Protein AF-A0A0G1TM37-F1 (afdb_monomer)

pLDDT: mean 92.39, std 8.64, range [49.53, 98.5]

Organism: NCBI:txid1618357

Foldseek 3Di:
DVVVVVVVVVVCCVVVVPLPPFPPDPADPQQLLQQLLLLVVLLVCCLQALAHDFQFLKTFRDGCPPPSSVVSVVVVVVLVVVLVVCDCPDPSNVLVVQLVVLLPVQSCPPGDLRNHGNVSCPSNSVSSVVVLVVQCVPDPVSVVVVVVSVVSSVVNVVVLVVQPPALCSVLVVSCVVPVQQLQSLQRVLVVCVVVVVLVSSLVSLVSSLDDDPRIDHHDPLLSSLLSNLVSCVSVVNLVSSLVSLCVSCPPDPDDDVSSLQSNLSSCVSVVVLVVSLVSLVVCLPVDPAQSSLQSNLVSCVSVVNLVSSLVSLVVRLVRDDDPVNVVSVVVSVVSVVVVVVD

Sequence (342 aa):
EAGVILTYLLVRWIAVGRIWPGLKINLDWSESIGTRAWVIGRQFLYLVSPVRPPLSDTTPILPIMNTGVVLVIAGLLVSVILAAKRGLNSLGTQILIFVGIALIPATNLIPLPRFNSPHYAYLAAVGAGMAGGIAWQRRKVFRIILTVWLAAAAVSTFRGGFLLINDLTLFEPEVRRDENYREGLFYLGDYHLKRGDYELAGRYYEKALSPTPRYIAYADETSLLVNMAAVKIAQGKHVEAEELLIKAISGRDTADLNIVYNLALVFWERGEYQKAVILLSEYQGLWQRPEPMVLLAKAYLKTGKPGEAAQALKRAVVFLEGGQKKQIEELIGEIESSLEEW

InterPro domains:
  IPR011990 Tetratricopeptide-like helical domain superfamily [G3DSA:1.25.40.10] (168-340)
  IPR011990 Tetratricopeptide-like helical domain superfamily [SSF48452] (173-315)
  IPR013105 Tetratricopeptide repeat 2 [PF07719] (183-209)
  IPR019734 Tetratricopeptide repeat [PF13181] (293-317)
  IPR019734 Tetratricopeptide repeat [PS50005] (182-215)

Radius of gyration: 27.42 Å; Cα contacts (8 Å, |Δi|>4): 407; chains: 1; bounding box: 65×42×84 Å

Structure (mmCIF, N/CA/C/O backbone):
data_AF-A0A0G1TM37-F1
#
_entry.id   AF-A0A0G1TM37-F1
#
loop_
_atom_site.group_PDB
_atom_site.id
_atom_site.type_symbol
_atom_site.label_atom_id
_atom_site.label_alt_id
_atom_site.label_comp_id
_atom_site.label_asym_id
_atom_site.label_entity_id
_atom_site.label_seq_id
_atom_site.pdbx_PDB_ins_code
_atom_site.Cartn_x
_atom_site.Cartn_y
_atom_site.Cartn_z
_atom_site.occupancy
_atom_site.B_iso_or_equiv
_atom_site.auth_seq_id
_atom_site.auth_comp_id
_atom_site.auth_asym_id
_atom_site.auth_atom_id
_atom_site.pdbx_PDB_model_num
ATOM 1 N N . GLU A 1 1 ? 33.020 18.790 1.974 1.00 66.62 1 GLU A N 1
ATOM 2 C CA . GLU A 1 1 ? 32.035 17.921 1.285 1.00 66.62 1 GLU A CA 1
ATOM 3 C C . GLU A 1 1 ? 31.795 16.601 2.019 1.00 66.62 1 GLU A C 1
ATOM 5 O O . GLU A 1 1 ? 30.675 16.380 2.4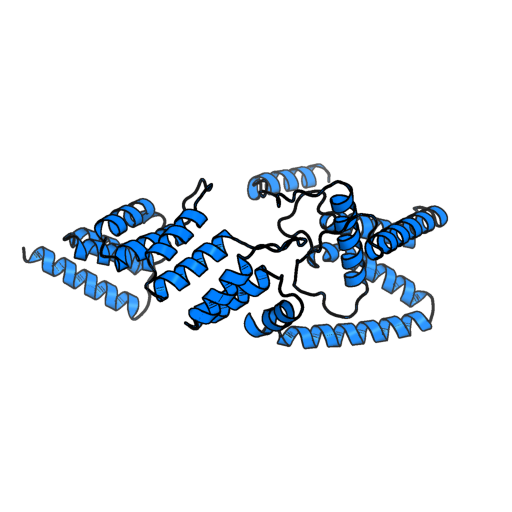59 1.00 66.62 1 GLU A O 1
ATOM 10 N N . ALA A 1 2 ? 32.827 15.782 2.270 1.00 74.12 2 ALA A N 1
ATOM 11 C CA . ALA A 1 2 ? 32.685 14.508 2.996 1.00 74.12 2 ALA A CA 1
ATOM 12 C C . ALA A 1 2 ? 32.030 14.635 4.390 1.00 74.12 2 ALA A C 1
ATOM 14 O O . ALA A 1 2 ? 31.163 13.837 4.729 1.00 74.12 2 ALA A O 1
ATOM 15 N N . GLY A 1 3 ? 32.376 15.670 5.167 1.00 86.81 3 GLY A N 1
ATOM 16 C CA . GLY A 1 3 ? 31.781 15.908 6.490 1.00 86.81 3 GLY A CA 1
ATOM 17 C C . GLY A 1 3 ? 30.278 16.207 6.453 1.00 86.81 3 GLY A C 1
ATOM 18 O O . GLY A 1 3 ? 29.544 15.718 7.298 1.00 86.81 3 GLY A O 1
ATOM 19 N N . VAL A 1 4 ? 29.791 16.931 5.438 1.00 82.31 4 VAL A N 1
ATOM 20 C CA . VAL A 1 4 ? 28.354 17.236 5.283 1.00 82.31 4 VAL A CA 1
ATOM 21 C C . VAL A 1 4 ? 27.574 15.976 4.914 1.00 82.31 4 VAL A C 1
ATOM 23 O O . VAL A 1 4 ? 26.497 15.742 5.453 1.00 82.31 4 VAL A O 1
ATOM 26 N N . ILE A 1 5 ? 28.142 15.137 4.042 1.00 79.50 5 ILE A N 1
ATOM 27 C CA . ILE A 1 5 ? 27.560 13.841 3.675 1.00 79.50 5 ILE A CA 1
ATOM 28 C C . ILE A 1 5 ? 27.504 12.924 4.899 1.00 79.50 5 ILE A C 1
ATOM 30 O O . ILE A 1 5 ? 26.464 12.324 5.151 1.00 79.50 5 ILE A O 1
ATOM 34 N N . LEU A 1 6 ? 28.580 12.851 5.691 1.00 84.56 6 LEU A N 1
ATOM 35 C CA . LEU A 1 6 ? 28.604 12.041 6.910 1.00 84.56 6 LEU A CA 1
ATOM 36 C C . LEU A 1 6 ? 27.566 12.520 7.930 1.00 84.56 6 LEU A C 1
ATOM 38 O O . LEU A 1 6 ? 26.815 11.703 8.455 1.00 84.56 6 LEU A O 1
ATOM 42 N N . THR A 1 7 ? 27.476 13.832 8.163 1.00 86.69 7 THR A N 1
ATOM 43 C CA . THR A 1 7 ? 26.475 14.418 9.062 1.00 86.69 7 THR A CA 1
ATOM 44 C C . THR A 1 7 ? 25.058 14.156 8.562 1.00 86.69 7 THR A C 1
ATOM 46 O O . THR A 1 7 ? 24.208 13.753 9.348 1.00 86.69 7 THR A O 1
ATOM 49 N N . TYR A 1 8 ? 24.790 14.304 7.261 1.00 82.00 8 TYR A N 1
ATOM 50 C CA . TYR A 1 8 ? 23.485 13.977 6.680 1.00 82.00 8 TYR A CA 1
ATOM 51 C C . TYR A 1 8 ? 23.139 12.495 6.851 1.00 82.00 8 TYR A C 1
ATOM 53 O O . TYR A 1 8 ? 22.028 12.174 7.265 1.00 82.00 8 TYR A O 1
ATOM 61 N N . LEU A 1 9 ? 24.077 11.588 6.564 1.00 78.69 9 LEU A N 1
ATOM 62 C CA . LEU A 1 9 ? 23.868 10.149 6.723 1.00 78.69 9 LEU A CA 1
ATOM 63 C C . LEU A 1 9 ? 23.637 9.772 8.189 1.00 78.69 9 LEU A C 1
ATOM 65 O O . LEU A 1 9 ? 22.757 8.961 8.457 1.00 78.69 9 LEU A O 1
ATOM 69 N N . LEU A 1 10 ? 24.358 10.391 9.127 1.00 82.94 10 LEU A N 1
ATOM 70 C CA . LEU A 1 10 ? 24.186 10.185 10.565 1.00 82.94 10 LEU A CA 1
ATOM 71 C C . LEU A 1 10 ? 22.837 10.724 11.057 1.00 82.94 10 LEU A C 1
ATOM 73 O O . LEU A 1 10 ? 22.106 10.001 11.721 1.00 82.94 10 LEU A O 1
ATOM 77 N N . VAL A 1 11 ? 22.462 11.952 10.690 1.00 81.94 11 VAL A N 1
ATOM 78 C CA . VAL A 1 11 ? 21.156 12.540 11.041 1.00 81.94 11 VAL A CA 1
ATOM 79 C C . VAL A 1 11 ? 20.019 11.724 10.434 1.00 81.94 11 VAL A C 1
ATOM 81 O O . VAL A 1 11 ? 19.036 11.440 11.110 1.00 81.94 11 VAL A O 1
ATOM 84 N N . ARG A 1 12 ? 20.161 11.285 9.180 1.00 72.44 12 ARG A N 1
ATOM 85 C CA . ARG A 1 12 ? 19.185 10.415 8.520 1.00 72.44 12 ARG A CA 1
ATOM 86 C C . ARG A 1 12 ? 19.105 9.049 9.191 1.00 72.44 12 ARG A C 1
ATOM 88 O O . ARG A 1 12 ? 18.007 8.528 9.337 1.00 72.44 12 ARG A O 1
ATOM 95 N N . TRP A 1 13 ? 20.232 8.478 9.603 1.00 73.44 13 TRP A N 1
ATOM 96 C CA . TRP A 1 13 ? 20.256 7.242 10.376 1.00 73.44 13 TRP A CA 1
ATOM 97 C C . TRP A 1 13 ? 19.602 7.429 11.745 1.00 73.44 13 TRP A C 1
ATOM 99 O O . TRP A 1 13 ? 18.818 6.596 12.151 1.00 73.44 13 TRP A O 1
ATOM 109 N N . ILE A 1 14 ? 19.831 8.534 12.446 1.00 74.31 14 ILE A N 1
ATOM 110 C CA . ILE A 1 14 ? 19.159 8.803 13.725 1.00 74.31 14 ILE A CA 1
ATOM 111 C C . ILE A 1 14 ? 17.647 8.985 13.514 1.00 74.31 14 ILE A C 1
ATOM 113 O O . ILE A 1 14 ? 16.849 8.436 14.267 1.00 74.31 14 ILE A O 1
ATOM 117 N N . ALA A 1 15 ? 17.243 9.707 12.467 1.00 65.12 15 ALA A N 1
ATOM 118 C CA . ALA A 1 15 ? 15.840 9.999 12.178 1.00 65.12 15 ALA A CA 1
ATOM 119 C C . ALA A 1 15 ? 15.058 8.794 11.624 1.00 65.12 15 ALA A C 1
ATOM 121 O O . ALA A 1 15 ? 13.863 8.666 11.872 1.00 65.12 15 ALA A O 1
ATOM 122 N N . VAL A 1 16 ? 15.713 7.928 10.845 1.00 59.38 16 VAL A N 1
ATOM 123 C CA . VAL A 1 16 ? 15.069 6.856 10.060 1.00 59.38 16 VAL A CA 1
ATOM 124 C C . VAL A 1 16 ? 15.630 5.473 10.403 1.00 59.38 16 VAL A C 1
ATOM 126 O O . VAL A 1 16 ? 15.219 4.505 9.780 1.00 59.38 16 VAL A O 1
ATOM 129 N N . GLY A 1 17 ? 16.539 5.350 11.378 1.00 49.53 17 GLY A N 1
ATOM 130 C CA . GLY A 1 17 ? 17.363 4.172 11.731 1.00 49.53 17 GLY A CA 1
ATOM 131 C C . GLY A 1 17 ? 16.627 2.933 12.213 1.00 49.53 17 GLY A C 1
ATOM 132 O O . GLY A 1 17 ? 17.164 2.126 12.963 1.00 49.53 17 GLY A O 1
ATOM 133 N N . ARG A 1 18 ? 15.392 2.756 11.772 1.00 54.59 18 ARG A N 1
ATOM 134 C CA . ARG A 1 18 ? 14.777 1.456 11.642 1.00 54.59 18 ARG A CA 1
ATOM 135 C C . ARG A 1 18 ? 15.400 0.788 10.423 1.00 54.59 18 ARG A C 1
ATOM 137 O O . ARG A 1 18 ? 15.233 1.232 9.286 1.00 54.59 18 ARG A O 1
ATOM 144 N N . ILE A 1 19 ? 16.108 -0.310 10.666 1.00 54.28 19 ILE A N 1
ATOM 145 C CA . ILE A 1 19 ? 16.313 -1.316 9.631 1.00 54.28 19 ILE A CA 1
ATOM 146 C C . ILE A 1 19 ? 14.901 -1.764 9.271 1.00 54.28 19 ILE A C 1
ATOM 148 O O . ILE A 1 19 ? 14.248 -2.437 10.068 1.00 54.28 19 ILE A O 1
ATOM 152 N N . TRP A 1 20 ? 14.392 -1.304 8.126 1.00 53.72 20 TRP A N 1
ATOM 153 C CA . TRP A 1 20 ? 13.138 -1.818 7.592 1.00 53.72 20 TRP A CA 1
ATOM 154 C C . TRP A 1 20 ? 13.278 -3.335 7.611 1.00 53.72 20 TRP A C 1
ATOM 156 O O . TRP A 1 20 ? 14.285 -3.817 7.079 1.00 53.72 20 TRP A O 1
ATOM 166 N N . PRO A 1 21 ? 12.368 -4.086 8.256 1.00 55.84 21 PRO A N 1
ATOM 167 C CA . PRO A 1 21 ? 12.375 -5.529 8.125 1.00 55.84 21 PRO A CA 1
ATOM 168 C C . PRO A 1 21 ? 12.203 -5.795 6.631 1.00 55.84 21 PRO A C 1
ATOM 170 O O . PRO A 1 21 ? 11.119 -5.637 6.075 1.00 55.84 21 PRO A O 1
ATOM 173 N N . GLY A 1 22 ? 13.328 -6.028 5.952 1.00 55.31 22 GLY A N 1
ATOM 174 C CA . GLY A 1 22 ? 13.363 -6.181 4.512 1.00 55.31 22 GLY A CA 1
ATOM 175 C C . GLY A 1 22 ? 12.446 -7.329 4.137 1.00 55.31 22 GLY A C 1
ATOM 176 O O . GLY A 1 22 ? 12.245 -8.249 4.936 1.00 55.31 22 GLY A O 1
ATOM 177 N N . LEU A 1 23 ? 11.888 -7.283 2.930 1.00 63.28 23 LEU A N 1
ATOM 178 C CA . LEU A 1 23 ? 11.107 -8.400 2.425 1.00 63.28 23 LEU A CA 1
ATOM 179 C C . LEU A 1 23 ? 11.959 -9.677 2.536 1.00 63.28 23 LEU A C 1
ATOM 181 O O . LEU A 1 23 ? 12.984 -9.807 1.863 1.00 63.28 23 LEU A O 1
ATOM 185 N N . LYS A 1 24 ? 11.570 -10.603 3.421 1.00 65.69 24 LYS A N 1
ATOM 186 C CA . LYS A 1 24 ? 12.224 -11.909 3.545 1.00 65.69 24 LYS A CA 1
ATOM 187 C C . LYS A 1 24 ? 11.760 -12.770 2.380 1.00 65.69 24 LYS A C 1
ATOM 189 O O . LYS A 1 24 ? 10.779 -13.497 2.489 1.00 65.69 24 LYS A O 1
ATOM 194 N N . ILE A 1 25 ? 12.441 -12.639 1.249 1.00 73.56 25 ILE A N 1
ATOM 195 C CA . ILE A 1 25 ? 12.161 -13.437 0.058 1.00 73.56 25 ILE A CA 1
ATOM 196 C C . ILE A 1 25 ? 13.196 -14.552 0.008 1.00 73.56 25 ILE A C 1
ATOM 198 O O . ILE A 1 25 ? 14.387 -14.299 -0.174 1.00 73.56 25 ILE A O 1
ATOM 202 N N . ASN A 1 26 ? 12.733 -15.787 0.165 1.00 83.50 26 ASN A N 1
ATOM 203 C CA . ASN A 1 26 ? 13.568 -16.963 -0.028 1.00 83.50 26 ASN A CA 1
ATOM 204 C C . ASN A 1 26 ? 13.650 -17.245 -1.531 1.00 83.50 26 ASN A C 1
ATOM 206 O O . ASN A 1 26 ? 12.774 -17.906 -2.081 1.00 83.50 26 ASN A O 1
ATOM 210 N N . LEU A 1 27 ? 14.670 -16.689 -2.186 1.00 88.62 27 LEU A N 1
ATOM 211 C CA . LEU A 1 27 ? 14.996 -16.971 -3.585 1.00 88.62 27 LEU A CA 1
ATOM 212 C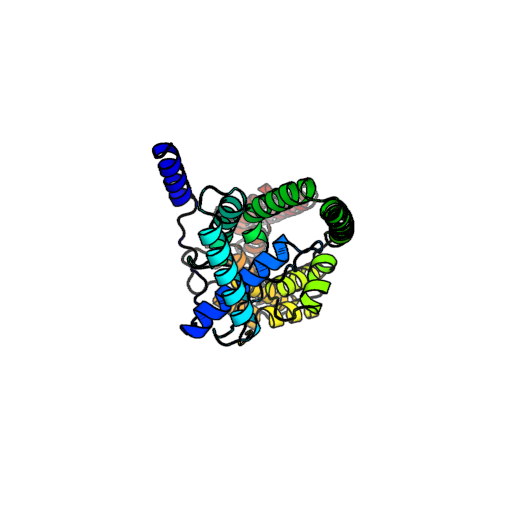 C . LEU A 1 27 ? 16.232 -17.854 -3.645 1.00 88.62 27 LEU A C 1
ATOM 214 O O . LEU A 1 27 ? 17.206 -17.602 -2.927 1.00 88.62 27 LEU A O 1
ATOM 218 N N . ASP A 1 28 ? 16.226 -18.835 -4.544 1.00 93.31 28 ASP A N 1
ATOM 219 C CA . ASP A 1 28 ? 17.475 -19.495 -4.905 1.00 93.31 28 ASP A CA 1
ATOM 220 C C . ASP A 1 28 ? 18.404 -18.531 -5.678 1.00 93.31 28 ASP A C 1
ATOM 222 O O . ASP A 1 28 ? 18.043 -17.403 -6.033 1.00 93.31 28 ASP A O 1
ATOM 226 N N . TRP A 1 29 ? 19.645 -18.949 -5.927 1.00 93.88 29 TRP A N 1
ATOM 227 C CA . TRP A 1 29 ? 20.626 -18.101 -6.612 1.00 93.88 29 TRP A CA 1
ATOM 228 C C . TRP A 1 29 ? 20.191 -17.707 -8.036 1.00 93.88 29 TRP A C 1
ATOM 230 O O . TRP A 1 29 ? 20.366 -16.555 -8.444 1.00 93.88 29 TRP A O 1
ATOM 240 N N . SER A 1 30 ? 19.596 -18.643 -8.778 1.00 96.50 30 SER A N 1
ATOM 241 C CA . SER A 1 30 ? 19.143 -18.434 -10.156 1.00 96.50 30 SER A CA 1
ATOM 242 C C . SER A 1 30 ? 17.981 -17.446 -10.201 1.00 96.50 30 SER A C 1
ATOM 244 O O . SER A 1 30 ? 17.975 -16.522 -11.018 1.00 96.50 30 SER A O 1
ATOM 246 N N . GLU A 1 31 ? 17.025 -17.604 -9.293 1.00 95.75 31 GLU A N 1
ATOM 247 C CA . GLU A 1 31 ? 15.860 -16.742 -9.130 1.00 95.75 31 GLU A CA 1
ATOM 248 C C . GLU A 1 31 ? 16.241 -15.351 -8.639 1.00 95.75 31 GLU A C 1
ATOM 250 O O . GLU A 1 31 ? 15.702 -14.357 -9.126 1.00 95.75 31 GLU A O 1
ATOM 255 N N . SER A 1 32 ? 17.195 -15.255 -7.712 1.00 92.88 32 SER A N 1
ATOM 256 C CA . SER A 1 32 ? 17.688 -13.975 -7.202 1.00 92.88 32 SER A CA 1
ATOM 257 C C . SER A 1 32 ? 18.287 -13.131 -8.325 1.00 92.88 32 SER A C 1
ATOM 259 O O . SER A 1 32 ? 17.929 -11.962 -8.483 1.00 92.88 32 SER A O 1
ATOM 261 N N . ILE A 1 33 ? 19.148 -13.717 -9.162 1.00 94.38 33 ILE A N 1
ATOM 262 C CA . ILE A 1 33 ? 19.747 -12.995 -10.292 1.00 94.38 33 ILE A CA 1
ATOM 263 C C . ILE A 1 33 ? 18.705 -12.715 -11.370 1.00 94.38 33 ILE A C 1
ATOM 265 O O . ILE A 1 33 ? 18.608 -11.580 -11.844 1.00 94.38 33 ILE A O 1
ATOM 269 N N . GLY A 1 34 ? 17.917 -13.722 -11.751 1.00 96.69 34 GLY A N 1
ATOM 270 C CA . GLY A 1 34 ? 16.972 -13.587 -12.852 1.00 96.69 34 GLY A CA 1
ATOM 271 C C . GLY A 1 34 ? 15.880 -12.561 -12.572 1.00 96.69 34 GLY A C 1
ATOM 272 O O . GLY A 1 34 ? 15.626 -11.683 -13.398 1.00 96.69 34 GLY A O 1
ATOM 273 N N . THR A 1 35 ? 15.313 -12.581 -11.369 1.00 96.31 35 THR A N 1
ATOM 274 C CA . THR A 1 35 ? 14.270 -11.635 -10.951 1.00 96.31 35 THR A CA 1
ATOM 275 C C . THR A 1 35 ? 14.799 -10.198 -10.898 1.00 96.31 35 THR A C 1
ATOM 277 O O . THR A 1 35 ? 14.134 -9.272 -11.363 1.00 96.31 35 THR A O 1
ATOM 280 N N . ARG A 1 36 ? 16.025 -9.980 -10.402 1.00 94.75 36 ARG A N 1
ATOM 281 C CA . ARG A 1 36 ? 16.639 -8.638 -10.353 1.00 94.75 36 ARG A CA 1
ATOM 282 C C . ARG A 1 36 ? 16.994 -8.113 -11.741 1.00 94.75 36 ARG A C 1
ATOM 284 O O . ARG A 1 36 ? 16.724 -6.951 -12.040 1.00 94.75 36 ARG A O 1
ATOM 291 N N . ALA A 1 37 ? 17.546 -8.963 -12.605 1.00 96.06 37 ALA A N 1
ATOM 292 C CA . ALA A 1 37 ? 17.807 -8.609 -13.997 1.00 96.06 37 ALA A CA 1
ATOM 293 C C . ALA A 1 37 ? 16.505 -8.235 -14.721 1.00 96.06 37 ALA A C 1
ATOM 295 O O . ALA A 1 37 ? 16.453 -7.208 -15.396 1.00 96.06 37 ALA A O 1
ATOM 296 N N . TRP A 1 38 ? 15.430 -8.999 -14.510 1.00 97.00 38 TRP A N 1
ATOM 297 C CA . TRP A 1 38 ? 14.106 -8.678 -15.042 1.00 97.00 38 TRP A CA 1
ATOM 298 C C . TRP A 1 38 ? 13.607 -7.296 -14.602 1.00 97.00 38 TRP A C 1
ATOM 300 O O . TRP A 1 38 ? 13.169 -6.505 -15.441 1.00 97.00 38 TRP A O 1
ATOM 310 N N . VAL A 1 39 ? 13.715 -6.972 -13.307 1.00 95.75 39 VAL A N 1
ATOM 311 C CA . VAL A 1 39 ? 13.329 -5.651 -12.783 1.00 95.75 39 VAL A CA 1
ATOM 312 C C . VAL A 1 39 ? 14.136 -4.541 -13.444 1.00 95.75 39 VAL A C 1
ATOM 314 O O . VAL A 1 39 ? 13.542 -3.570 -13.908 1.00 95.75 39 VAL A O 1
ATOM 317 N N . ILE A 1 40 ? 15.456 -4.691 -13.575 1.00 95.56 40 ILE A N 1
ATOM 318 C CA . ILE A 1 40 ? 16.291 -3.708 -14.280 1.00 95.56 40 ILE A CA 1
ATOM 319 C C . ILE A 1 40 ? 15.825 -3.519 -15.726 1.00 95.56 40 ILE A C 1
ATOM 321 O O . ILE A 1 40 ? 15.668 -2.382 -16.171 1.00 95.56 40 ILE A O 1
ATOM 325 N N . GLY A 1 41 ? 15.516 -4.607 -16.435 1.00 95.38 41 GLY A N 1
ATOM 326 C CA . GLY A 1 41 ? 14.924 -4.545 -17.771 1.00 95.38 41 GLY A CA 1
ATOM 327 C C . GLY A 1 41 ? 13.630 -3.727 -17.805 1.00 95.38 41 GLY A C 1
ATOM 328 O O . GLY A 1 41 ? 13.486 -2.840 -18.647 1.00 95.38 41 GLY A O 1
ATOM 329 N N . ARG A 1 42 ? 12.716 -3.950 -16.849 1.00 95.12 42 ARG A N 1
ATOM 330 C CA . ARG A 1 42 ? 11.488 -3.144 -16.713 1.00 95.12 42 ARG A CA 1
ATOM 331 C C . ARG A 1 42 ? 11.781 -1.668 -16.455 1.00 95.12 42 ARG A C 1
ATOM 333 O O . ARG A 1 42 ? 11.144 -0.826 -17.080 1.00 95.12 42 ARG A O 1
ATOM 340 N N . GLN A 1 43 ? 12.744 -1.344 -15.592 1.00 95.81 43 GLN A N 1
ATOM 341 C CA . GLN A 1 43 ? 13.120 0.049 -15.332 1.00 95.81 43 GLN A CA 1
ATOM 342 C C . GLN A 1 43 ? 13.645 0.736 -16.596 1.00 95.81 43 GLN A C 1
ATOM 344 O O . GLN A 1 43 ? 13.244 1.858 -16.895 1.00 95.81 43 GLN A O 1
ATOM 349 N N . PHE A 1 44 ? 14.467 0.050 -17.397 1.00 94.12 44 PHE A N 1
ATOM 350 C CA . PHE A 1 44 ? 14.891 0.569 -18.700 1.00 94.12 44 PHE A CA 1
ATOM 351 C C . PHE A 1 44 ? 13.712 0.803 -19.646 1.00 94.12 44 PHE A C 1
ATOM 353 O O . PHE A 1 44 ? 13.667 1.842 -20.303 1.00 94.12 44 PHE A O 1
ATOM 360 N N . LEU A 1 45 ? 12.740 -0.113 -19.693 1.00 94.25 45 LEU A N 1
ATOM 361 C CA . LEU A 1 45 ? 11.526 0.080 -20.490 1.00 94.25 45 LEU A CA 1
ATOM 362 C C . LEU A 1 45 ? 10.725 1.302 -20.025 1.00 94.25 45 LEU A C 1
ATOM 364 O O . LEU A 1 45 ? 10.243 2.057 -20.865 1.00 94.25 45 LEU A O 1
ATOM 368 N N . TYR A 1 46 ? 10.628 1.549 -18.717 1.00 94.69 46 TYR A N 1
ATOM 369 C CA . TYR A 1 46 ? 9.965 2.746 -18.185 1.00 94.69 46 TYR A CA 1
ATOM 370 C C . TYR A 1 46 ? 10.667 4.041 -18.585 1.00 94.69 46 TYR A C 1
ATOM 372 O O . TYR A 1 46 ? 9.996 5.025 -18.875 1.00 94.69 46 TYR A O 1
ATOM 380 N N . LEU A 1 47 ? 12.000 4.035 -18.653 1.00 94.50 47 LEU A N 1
ATOM 381 C CA . LEU A 1 47 ? 12.784 5.205 -19.055 1.00 94.50 47 LEU A CA 1
ATOM 382 C C . LEU A 1 47 ? 12.574 5.605 -20.520 1.00 94.50 47 LEU A C 1
ATOM 384 O O . LEU A 1 47 ? 12.741 6.774 -20.859 1.00 94.50 47 LEU A O 1
ATOM 388 N N . VAL A 1 48 ? 12.249 4.647 -21.392 1.00 93.62 48 VAL A N 1
ATOM 389 C CA . VAL A 1 48 ? 12.119 4.880 -22.843 1.00 93.62 48 VAL A CA 1
ATOM 390 C C . VAL A 1 48 ? 10.676 4.830 -23.345 1.00 93.62 48 VAL A C 1
ATOM 392 O O . VAL A 1 48 ? 10.414 5.206 -24.487 1.00 93.62 48 VAL A O 1
ATOM 395 N N . SER A 1 49 ? 9.731 4.367 -22.529 1.00 95.31 49 SER A N 1
ATOM 396 C CA . SER A 1 49 ? 8.311 4.309 -22.875 1.00 95.31 49 SER A CA 1
ATOM 397 C C . SER A 1 49 ? 7.677 5.704 -22.804 1.00 95.31 49 SER A C 1
ATOM 399 O O . SER A 1 49 ? 7.815 6.374 -21.783 1.00 95.31 49 SER A O 1
ATOM 401 N N . PRO A 1 50 ? 6.918 6.141 -23.829 1.00 95.94 50 PRO A N 1
ATOM 402 C CA . PRO A 1 50 ? 6.108 7.356 -23.732 1.00 95.94 50 PRO A CA 1
ATOM 403 C C . PRO A 1 50 ? 4.808 7.122 -22.946 1.00 95.94 50 PRO A C 1
ATOM 405 O O . PRO A 1 50 ? 4.049 8.053 -22.707 1.00 95.94 50 PRO A O 1
ATOM 408 N N . VAL A 1 51 ? 4.496 5.877 -22.580 1.00 94.12 51 VAL A N 1
ATOM 409 C CA . VAL A 1 51 ? 3.294 5.532 -21.815 1.00 94.12 51 VAL A CA 1
ATOM 410 C C . VAL A 1 51 ? 3.641 5.430 -20.337 1.00 94.12 51 VAL A C 1
ATOM 412 O O . VAL A 1 51 ? 4.701 4.905 -19.987 1.00 94.12 51 VAL A O 1
ATOM 415 N N . ARG A 1 52 ? 2.720 5.894 -19.481 1.00 90.81 52 ARG A N 1
ATOM 416 C CA . ARG A 1 52 ? 2.848 5.811 -18.022 1.00 90.81 52 ARG A CA 1
ATOM 417 C C . ARG A 1 52 ? 3.188 4.377 -17.577 1.00 90.81 52 ARG A C 1
ATOM 419 O O . ARG A 1 52 ? 2.565 3.434 -18.076 1.00 90.81 52 ARG A O 1
ATOM 426 N N . PRO A 1 53 ? 4.132 4.191 -16.641 1.00 92.75 53 PRO A N 1
ATOM 427 C CA . PRO A 1 53 ? 4.381 2.877 -16.069 1.00 92.75 53 PRO A CA 1
ATOM 428 C C . PRO A 1 53 ? 3.149 2.394 -15.276 1.00 92.75 53 PRO A C 1
ATOM 430 O O . PRO A 1 53 ? 2.370 3.221 -14.786 1.00 92.75 53 PRO A O 1
ATOM 433 N N . PRO A 1 54 ? 2.941 1.070 -15.155 1.00 92.19 54 PRO A N 1
ATOM 434 C CA . PRO A 1 54 ? 1.905 0.523 -14.284 1.00 92.19 54 PRO A CA 1
ATOM 435 C C . PRO A 1 54 ? 2.213 0.844 -12.816 1.00 92.19 54 PRO A C 1
ATOM 437 O O . PRO A 1 54 ? 3.383 0.980 -12.445 1.00 92.19 54 PRO A O 1
ATOM 440 N N . LEU A 1 55 ? 1.167 0.930 -11.991 1.00 93.00 55 LEU A N 1
ATOM 441 C CA . LEU A 1 55 ? 1.319 1.135 -10.542 1.00 93.00 55 LEU A CA 1
ATOM 442 C C . LEU A 1 55 ? 1.719 -0.151 -9.817 1.00 93.00 55 LEU A C 1
ATOM 444 O O . LEU A 1 55 ? 2.378 -0.086 -8.784 1.00 93.00 55 LEU A O 1
ATOM 448 N N . SER A 1 56 ? 1.362 -1.303 -10.390 1.00 94.56 56 SER A N 1
ATOM 449 C CA . SER A 1 56 ? 1.652 -2.603 -9.798 1.00 94.56 56 SER A CA 1
ATOM 450 C C . SER A 1 56 ? 3.149 -2.835 -9.577 1.00 94.56 56 SER A C 1
ATOM 452 O O . SER A 1 56 ? 3.970 -2.769 -10.507 1.00 94.56 56 SER A O 1
ATOM 454 N N . ASP A 1 57 ? 3.483 -3.165 -8.333 1.00 93.69 57 ASP A N 1
ATOM 455 C CA . ASP A 1 57 ? 4.809 -3.579 -7.888 1.00 93.69 57 ASP A CA 1
ATOM 456 C C . ASP A 1 57 ? 5.032 -5.097 -8.021 1.00 93.69 57 ASP A C 1
ATOM 458 O O . ASP A 1 57 ? 6.164 -5.570 -7.853 1.00 93.69 57 ASP A O 1
ATOM 462 N N . THR A 1 58 ? 3.988 -5.849 -8.390 1.00 95.31 58 THR A N 1
ATOM 463 C CA . THR A 1 58 ? 4.044 -7.293 -8.601 1.00 95.31 58 THR A CA 1
ATOM 464 C C . THR A 1 58 ? 5.201 -7.649 -9.529 1.00 95.31 58 THR A C 1
ATOM 466 O O . THR A 1 58 ? 5.327 -7.172 -10.669 1.00 95.31 58 THR A O 1
ATOM 469 N N . THR A 1 59 ? 6.064 -8.527 -9.030 1.00 95.25 59 THR A N 1
ATOM 470 C CA . THR A 1 59 ? 7.261 -8.983 -9.727 1.00 95.25 59 THR A CA 1
ATOM 471 C C . THR A 1 59 ? 7.256 -10.505 -9.823 1.00 95.25 59 THR A C 1
ATOM 473 O O . THR A 1 59 ? 7.259 -11.165 -8.786 1.00 95.25 59 THR A O 1
ATOM 476 N N . PRO A 1 60 ? 7.260 -11.092 -11.035 1.00 95.81 60 PRO A N 1
ATOM 477 C CA . PRO A 1 60 ? 7.366 -12.538 -11.184 1.00 95.81 60 PRO A CA 1
ATOM 478 C C . PRO A 1 60 ? 8.744 -13.023 -10.735 1.00 95.81 60 PRO A C 1
ATOM 480 O O . PRO A 1 60 ? 9.756 -12.406 -11.067 1.00 95.81 60 PRO A O 1
ATOM 483 N N . ILE A 1 61 ? 8.785 -14.151 -10.033 1.00 96.06 61 ILE A N 1
ATOM 484 C CA . ILE A 1 61 ? 10.023 -14.823 -9.639 1.00 96.06 61 ILE A CA 1
ATOM 485 C C . ILE A 1 61 ? 10.525 -15.639 -10.830 1.00 96.06 61 ILE A C 1
ATOM 487 O O . ILE A 1 61 ? 9.930 -16.663 -11.191 1.00 96.06 61 ILE A O 1
ATOM 491 N N . LEU A 1 62 ? 11.620 -15.185 -11.439 1.00 97.12 62 LEU A N 1
ATOM 492 C CA . LEU A 1 62 ? 12.150 -15.727 -12.689 1.00 97.12 62 LEU A CA 1
ATOM 493 C C . LEU A 1 62 ? 13.579 -16.261 -12.512 1.00 97.12 62 LEU A C 1
ATOM 495 O O . LEU A 1 62 ? 14.422 -15.538 -11.981 1.00 97.12 62 LEU A O 1
ATOM 499 N N . PRO A 1 63 ? 13.888 -17.475 -13.008 1.00 97.62 63 PRO A N 1
ATOM 500 C CA . PRO A 1 63 ? 15.250 -17.998 -13.018 1.00 97.62 63 PRO A CA 1
ATOM 501 C C . PRO A 1 63 ? 16.113 -17.297 -14.074 1.00 97.62 63 PRO A C 1
ATOM 503 O O . PRO A 1 63 ? 15.600 -16.729 -15.044 1.00 97.62 63 PRO A O 1
ATOM 506 N N . ILE A 1 64 ? 17.436 -17.417 -13.948 1.00 96.88 64 ILE A N 1
ATOM 507 C CA . ILE A 1 64 ? 18.401 -16.780 -14.858 1.00 96.88 64 ILE A CA 1
ATOM 508 C C . ILE A 1 64 ? 18.243 -17.218 -16.326 1.00 96.88 64 ILE A C 1
ATOM 510 O O . ILE A 1 64 ? 18.512 -16.442 -17.238 1.00 96.88 64 ILE A O 1
ATOM 514 N N . MET A 1 65 ? 17.760 -18.444 -16.553 1.00 97.44 65 MET A N 1
ATOM 515 C CA . MET A 1 65 ? 17.569 -19.027 -17.888 1.00 97.44 65 MET A CA 1
ATOM 516 C C . MET A 1 65 ? 16.259 -18.614 -18.566 1.00 97.44 65 MET A C 1
ATOM 518 O O . MET A 1 65 ? 16.008 -19.011 -19.703 1.00 97.44 65 MET A O 1
ATOM 522 N N . ASN A 1 66 ? 15.404 -17.830 -17.902 1.00 98.12 66 ASN A N 1
ATOM 523 C CA . ASN A 1 66 ? 14.208 -17.298 -18.542 1.00 98.12 66 ASN A CA 1
ATOM 524 C C . ASN A 1 66 ? 14.598 -16.444 -19.763 1.00 98.12 66 ASN A C 1
ATOM 526 O O . ASN A 1 66 ? 15.471 -15.585 -19.675 1.00 98.12 66 ASN A O 1
ATOM 530 N N . THR A 1 67 ? 13.932 -16.639 -20.902 1.00 97.19 67 THR A N 1
ATOM 531 C CA . THR A 1 67 ? 14.295 -15.968 -22.161 1.00 97.19 67 THR A CA 1
ATOM 532 C C . THR A 1 67 ? 14.316 -14.443 -22.039 1.00 97.19 67 THR A C 1
ATOM 534 O O . THR A 1 67 ? 15.242 -13.803 -22.532 1.00 97.19 67 THR A O 1
ATOM 537 N N . GLY A 1 68 ? 13.341 -13.849 -21.343 1.00 96.50 68 GLY A N 1
ATOM 538 C CA . GLY A 1 68 ? 13.297 -12.402 -21.119 1.00 96.50 68 GLY A CA 1
ATOM 539 C C . GLY A 1 68 ? 14.474 -11.910 -20.277 1.00 96.50 68 GLY A C 1
ATOM 540 O O . GLY A 1 68 ? 15.094 -10.902 -20.605 1.00 96.50 68 GLY A O 1
ATOM 541 N N . VAL A 1 69 ? 14.836 -12.664 -19.240 1.00 97.81 69 VAL A N 1
ATOM 542 C CA . VAL A 1 69 ? 16.006 -12.389 -18.394 1.00 97.81 69 VAL A CA 1
ATOM 543 C C . VAL A 1 69 ? 17.303 -12.460 -19.200 1.00 97.81 69 VAL A C 1
ATOM 545 O O . VAL A 1 69 ? 18.112 -11.534 -19.136 1.00 97.81 69 VAL A O 1
ATOM 548 N N . VAL A 1 70 ? 17.484 -13.513 -20.001 1.00 98.12 70 VAL A N 1
ATOM 549 C CA . VAL A 1 70 ? 18.671 -13.693 -20.852 1.00 98.12 70 VAL A CA 1
ATOM 550 C C . VAL A 1 70 ? 18.832 -12.522 -21.823 1.00 98.12 70 VAL A C 1
ATOM 552 O O . VAL A 1 70 ? 19.937 -12.002 -21.974 1.00 98.12 70 VAL A O 1
ATOM 555 N N . LEU A 1 71 ? 17.738 -12.053 -22.434 1.00 97.56 71 LEU A N 1
ATOM 556 C CA . LEU A 1 71 ? 17.761 -10.886 -23.322 1.00 97.56 71 LEU A CA 1
ATOM 557 C C . LEU A 1 71 ? 18.178 -9.606 -22.590 1.00 97.56 71 LEU A C 1
ATOM 559 O O . LEU A 1 71 ? 18.969 -8.827 -23.126 1.00 97.56 71 LEU A O 1
ATOM 563 N N . VAL A 1 72 ? 17.693 -9.393 -21.363 1.00 97.06 72 VAL A N 1
ATOM 564 C CA . VAL A 1 72 ? 18.102 -8.237 -20.553 1.00 97.06 72 VAL A CA 1
ATOM 565 C C . VAL A 1 72 ? 19.588 -8.317 -20.205 1.00 97.06 72 VAL A C 1
ATOM 567 O O . VAL A 1 72 ? 20.310 -7.342 -20.412 1.00 97.06 72 VAL A O 1
ATOM 570 N N . ILE A 1 73 ? 20.071 -9.473 -19.743 1.00 96.81 73 ILE A N 1
ATOM 571 C CA . ILE A 1 73 ? 21.491 -9.678 -19.418 1.00 96.81 73 ILE A CA 1
ATOM 572 C C . ILE A 1 73 ? 22.363 -9.443 -20.657 1.00 96.81 73 ILE A C 1
ATOM 574 O O . ILE A 1 73 ? 23.351 -8.713 -20.582 1.00 96.81 73 ILE A O 1
ATOM 578 N N . ALA A 1 74 ? 21.975 -9.983 -21.814 1.00 97.31 74 ALA A N 1
ATOM 579 C CA . ALA A 1 74 ? 22.675 -9.750 -23.074 1.00 97.31 74 ALA A CA 1
ATOM 580 C C . ALA A 1 74 ? 22.707 -8.256 -23.447 1.00 97.31 74 ALA A C 1
ATOM 582 O O . ALA A 1 74 ? 23.758 -7.739 -23.823 1.00 97.31 74 ALA A O 1
ATOM 583 N N . GLY A 1 75 ? 21.593 -7.534 -23.285 1.00 96.12 75 GLY A N 1
ATOM 584 C CA . GLY A 1 75 ? 21.526 -6.088 -23.521 1.00 96.12 75 GLY A CA 1
ATOM 585 C C . GLY A 1 75 ? 22.434 -5.274 -22.590 1.00 96.12 75 GLY A C 1
ATOM 586 O O . GLY A 1 75 ? 23.107 -4.336 -23.034 1.00 96.12 75 GLY A O 1
ATOM 587 N N . LEU A 1 76 ? 22.515 -5.660 -21.313 1.00 94.50 76 LEU A N 1
ATOM 588 C CA . LEU A 1 76 ? 23.436 -5.055 -20.347 1.00 94.50 76 LEU A CA 1
ATOM 589 C C . LEU A 1 76 ? 24.899 -5.322 -20.734 1.00 94.50 76 LEU A C 1
ATOM 591 O O . LEU A 1 76 ? 25.699 -4.387 -20.761 1.00 94.50 76 LEU A O 1
ATOM 595 N N . LEU A 1 77 ? 25.241 -6.555 -21.123 1.00 96.19 77 LEU A N 1
ATOM 596 C CA . LEU A 1 77 ? 26.586 -6.912 -21.593 1.00 96.19 77 LEU A CA 1
ATOM 597 C C . LEU A 1 77 ? 26.983 -6.126 -22.847 1.00 96.19 77 LEU A C 1
ATOM 599 O O . LEU A 1 77 ? 28.083 -5.576 -22.908 1.00 96.19 77 LEU A O 1
ATOM 603 N N . VAL A 1 78 ? 26.083 -6.003 -23.825 1.00 96.31 78 VAL A N 1
ATOM 604 C CA . VAL A 1 78 ? 26.316 -5.182 -25.025 1.00 96.31 78 VAL A CA 1
ATOM 605 C C . VAL A 1 78 ? 26.568 -3.723 -24.642 1.00 96.31 78 VAL A C 1
ATOM 607 O O . VAL A 1 78 ? 27.483 -3.101 -25.181 1.00 96.31 78 VAL A O 1
ATOM 610 N N . SER A 1 79 ? 25.815 -3.183 -23.683 1.00 92.38 79 SER A N 1
ATOM 611 C CA . SER A 1 79 ? 26.003 -1.812 -23.192 1.00 92.38 79 SER A CA 1
ATOM 612 C C . SER A 1 79 ? 27.381 -1.612 -22.554 1.00 92.38 79 SER A C 1
ATOM 614 O O . SER A 1 79 ? 28.044 -0.612 -22.840 1.00 92.38 79 SER A O 1
ATOM 616 N N . VAL A 1 80 ? 27.857 -2.585 -21.769 1.00 93.94 80 VAL A N 1
ATOM 617 C CA . VAL A 1 80 ? 29.210 -2.580 -21.184 1.00 93.94 80 VAL A CA 1
ATOM 618 C C . VAL A 1 80 ? 30.287 -2.660 -22.270 1.00 93.94 80 VAL A C 1
ATOM 620 O O . VAL A 1 80 ? 31.234 -1.874 -22.253 1.00 93.94 80 VAL A O 1
ATOM 623 N N . ILE A 1 81 ? 30.133 -3.542 -23.262 1.00 95.31 81 ILE A N 1
ATOM 624 C CA . ILE A 1 81 ? 31.084 -3.671 -24.381 1.00 95.31 81 ILE A CA 1
ATOM 625 C C . ILE A 1 81 ? 31.149 -2.369 -25.192 1.00 95.31 81 ILE A C 1
ATOM 627 O O . ILE A 1 81 ? 32.231 -1.918 -25.571 1.00 95.31 81 ILE A O 1
ATOM 631 N N . LEU A 1 82 ? 30.003 -1.736 -25.455 1.00 92.88 82 LEU A N 1
ATOM 632 C CA . LEU A 1 82 ? 29.940 -0.450 -26.152 1.00 92.88 82 LEU A CA 1
ATOM 633 C C . LEU A 1 82 ? 30.599 0.679 -25.358 1.00 92.88 82 LEU A C 1
ATOM 635 O O . LEU A 1 82 ? 31.303 1.499 -25.952 1.00 92.88 82 LEU A O 1
ATOM 639 N N . ALA A 1 83 ? 30.395 0.711 -24.042 1.00 93.38 83 ALA A N 1
ATOM 640 C CA . ALA A 1 83 ? 31.053 1.655 -23.146 1.00 93.38 83 ALA A CA 1
ATOM 641 C C . ALA A 1 83 ? 32.579 1.470 -23.151 1.00 93.38 83 ALA A C 1
ATOM 643 O O . ALA A 1 83 ? 33.312 2.445 -23.320 1.00 93.38 83 ALA A O 1
ATOM 644 N N . ALA A 1 84 ? 33.055 0.223 -23.069 1.00 93.69 84 ALA A N 1
ATOM 645 C CA . ALA A 1 84 ? 34.479 -0.105 -23.131 1.00 93.69 84 ALA A CA 1
ATOM 646 C C . ALA A 1 84 ? 35.110 0.327 -24.466 1.00 93.69 84 ALA A C 1
ATOM 648 O O . ALA A 1 84 ? 36.163 0.960 -24.474 1.00 93.69 84 ALA A O 1
ATOM 649 N N . LYS A 1 85 ? 34.432 0.075 -25.597 1.00 95.00 85 LYS A N 1
ATOM 650 C CA . LYS A 1 85 ? 34.908 0.481 -26.934 1.00 95.00 85 LYS A CA 1
ATOM 651 C C . LYS A 1 85 ? 34.956 1.997 -27.136 1.00 95.00 85 LYS A C 1
ATOM 653 O O . LYS A 1 85 ? 35.817 2.482 -27.860 1.00 95.00 85 LYS A O 1
ATOM 658 N N . ARG A 1 86 ? 34.016 2.747 -26.553 1.00 93.31 86 ARG A N 1
ATOM 659 C CA . ARG A 1 86 ? 33.953 4.218 -26.671 1.00 93.31 86 ARG A CA 1
ATOM 660 C C . ARG A 1 86 ? 34.852 4.947 -25.669 1.00 93.31 86 ARG A C 1
ATOM 662 O O . ARG A 1 86 ? 35.058 6.148 -25.823 1.00 93.31 86 ARG A O 1
ATOM 669 N N . GLY A 1 87 ? 35.360 4.239 -24.663 1.00 94.88 87 GLY A N 1
ATOM 670 C CA . GLY A 1 87 ? 36.130 4.803 -23.560 1.00 94.88 87 GLY A CA 1
ATOM 671 C C . GLY A 1 87 ? 35.258 5.494 -22.506 1.00 94.88 87 GLY A C 1
ATOM 672 O O . GLY A 1 87 ? 34.133 5.926 -22.772 1.00 94.88 87 GLY A O 1
ATOM 673 N N . LEU A 1 88 ? 35.803 5.618 -21.292 1.00 91.69 88 LEU A N 1
ATOM 674 C CA . LEU A 1 88 ? 35.111 6.187 -20.124 1.00 91.69 88 LEU A CA 1
ATOM 675 C C . LEU A 1 88 ? 34.839 7.695 -20.247 1.00 91.69 88 LEU A C 1
ATOM 677 O O . LEU A 1 88 ? 33.884 8.199 -19.664 1.00 91.69 88 LEU A O 1
ATOM 681 N N . ASN A 1 89 ? 35.634 8.403 -21.053 1.00 92.69 89 ASN A N 1
ATOM 682 C CA . ASN A 1 89 ? 35.498 9.847 -21.265 1.00 92.69 89 ASN A CA 1
ATOM 683 C C . ASN A 1 89 ? 34.435 10.208 -22.314 1.00 92.69 89 ASN A C 1
ATOM 685 O O . ASN A 1 89 ? 34.135 11.382 -22.514 1.00 92.69 89 ASN A O 1
ATOM 689 N N . SER A 1 90 ? 33.857 9.221 -23.009 1.00 94.31 90 SER A N 1
ATOM 690 C CA . SER A 1 90 ? 32.763 9.485 -23.939 1.00 94.31 90 SER A CA 1
ATOM 691 C C . SER A 1 90 ? 31.505 9.879 -23.172 1.00 94.31 90 SER A C 1
ATOM 693 O O . SER A 1 90 ? 31.059 9.144 -22.292 1.00 94.31 90 SER A O 1
ATOM 695 N N . LEU A 1 91 ? 30.863 10.977 -23.5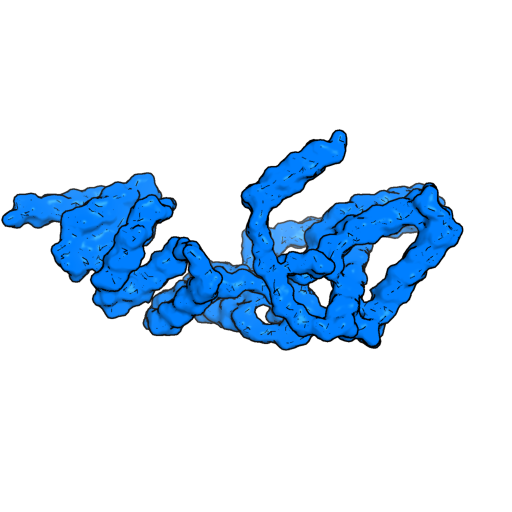78 1.00 93.12 91 LEU A N 1
ATOM 696 C CA . LEU A 1 91 ? 29.601 11.439 -22.989 1.00 93.12 91 LEU A CA 1
ATOM 697 C C . LEU A 1 91 ? 28.525 10.337 -22.965 1.00 93.12 91 LEU A C 1
ATOM 699 O O . LEU A 1 91 ? 27.785 10.200 -21.997 1.00 93.12 91 LEU A O 1
ATOM 703 N N . GLY A 1 92 ? 28.467 9.496 -24.005 1.00 91.81 92 GLY A N 1
ATOM 704 C CA . GLY A 1 92 ? 27.535 8.366 -24.044 1.00 91.81 92 GLY A CA 1
ATOM 705 C C . GLY A 1 92 ? 27.846 7.293 -22.996 1.00 91.81 92 GLY A C 1
ATOM 706 O O . GLY A 1 92 ? 26.927 6.732 -22.409 1.00 91.81 92 GLY A O 1
ATOM 707 N N . THR A 1 93 ? 29.127 7.029 -22.735 1.00 94.56 93 THR A N 1
ATOM 708 C CA . THR A 1 93 ? 29.564 6.105 -21.680 1.00 94.56 93 THR A CA 1
ATOM 709 C C . THR A 1 93 ? 29.259 6.672 -20.297 1.00 94.56 93 THR A C 1
ATOM 711 O O . THR A 1 93 ? 28.741 5.952 -19.451 1.00 94.56 93 THR A O 1
ATOM 714 N N . GLN A 1 94 ? 29.498 7.967 -20.079 1.00 95.62 94 GLN A N 1
ATOM 715 C CA . GLN A 1 94 ? 29.184 8.636 -18.813 1.00 95.62 94 GLN A CA 1
ATOM 716 C C . GLN A 1 94 ? 27.684 8.607 -18.504 1.00 95.62 94 GLN A C 1
ATOM 718 O O . GLN A 1 94 ? 27.306 8.308 -17.375 1.00 95.62 94 GLN A O 1
ATOM 723 N N . ILE A 1 95 ? 26.825 8.830 -19.507 1.00 95.69 95 ILE A N 1
ATOM 724 C CA . ILE A 1 95 ? 25.368 8.701 -19.346 1.00 95.69 95 ILE A CA 1
ATOM 725 C C . ILE A 1 95 ? 24.979 7.261 -19.003 1.00 95.69 95 ILE A C 1
ATOM 727 O O . ILE A 1 95 ? 24.172 7.055 -18.101 1.00 95.69 95 ILE A O 1
ATOM 731 N N . LEU A 1 96 ? 25.553 6.260 -19.679 1.00 94.75 96 LEU A N 1
ATOM 732 C CA . LEU A 1 96 ? 25.283 4.850 -19.370 1.00 94.75 96 LEU A CA 1
ATOM 733 C C . LEU A 1 96 ? 25.700 4.487 -17.940 1.00 94.75 96 LEU A C 1
ATOM 735 O O . LEU A 1 96 ? 24.936 3.830 -17.236 1.00 94.75 96 LEU A O 1
ATOM 739 N N . ILE A 1 97 ? 26.875 4.942 -17.497 1.00 94.75 97 ILE A N 1
ATOM 740 C CA . ILE A 1 97 ? 27.355 4.745 -16.122 1.00 94.75 97 ILE A CA 1
ATOM 741 C C . ILE A 1 97 ? 26.417 5.439 -15.132 1.00 94.75 97 ILE A C 1
ATOM 743 O O . ILE A 1 97 ? 26.006 4.819 -14.155 1.00 94.75 97 ILE A O 1
ATOM 747 N N . PHE A 1 98 ? 26.028 6.688 -15.400 1.00 96.00 98 PHE A N 1
ATOM 748 C CA . PHE A 1 98 ? 25.095 7.431 -14.556 1.00 96.00 98 PHE A CA 1
ATOM 749 C C . PHE A 1 98 ? 23.752 6.706 -14.420 1.00 96.00 98 PHE A C 1
ATOM 751 O O . PHE A 1 98 ? 23.290 6.500 -13.302 1.00 96.00 98 PHE A O 1
ATOM 758 N N . VAL A 1 99 ? 23.152 6.266 -15.531 1.00 95.75 99 VAL A N 1
ATOM 759 C CA . VAL A 1 99 ? 21.895 5.498 -15.519 1.00 95.75 99 VAL A CA 1
ATOM 760 C C . VAL A 1 99 ? 22.067 4.189 -14.747 1.00 95.75 99 VAL A C 1
ATOM 762 O O . VAL A 1 99 ? 21.219 3.862 -13.921 1.00 95.75 99 VAL A O 1
ATOM 765 N N . GLY A 1 100 ? 23.172 3.468 -14.956 1.00 93.50 100 GLY A N 1
ATOM 766 C CA . GLY A 1 100 ? 23.475 2.236 -14.224 1.00 93.50 100 GLY A CA 1
ATOM 767 C C . GLY A 1 100 ? 23.563 2.451 -12.711 1.00 93.50 100 GLY A C 1
ATOM 768 O O . GLY A 1 100 ? 22.931 1.716 -11.956 1.00 93.50 100 GLY A O 1
ATOM 769 N N . ILE A 1 101 ? 24.280 3.490 -12.270 1.00 93.38 101 ILE A N 1
ATOM 770 C CA . ILE A 1 101 ? 24.392 3.864 -10.851 1.00 93.38 101 ILE A CA 1
ATOM 771 C C . ILE A 1 101 ? 23.029 4.291 -10.294 1.00 93.38 101 ILE A C 1
ATOM 773 O O . ILE A 1 101 ? 22.628 3.840 -9.222 1.00 93.38 101 ILE A O 1
ATOM 777 N N . ALA A 1 102 ? 22.292 5.125 -11.028 1.00 94.81 102 ALA A N 1
ATOM 778 C CA . ALA A 1 102 ? 20.985 5.624 -10.612 1.00 94.81 102 ALA A CA 1
ATOM 779 C C . ALA A 1 102 ? 19.935 4.508 -10.464 1.00 94.81 102 ALA A C 1
ATOM 781 O O . ALA A 1 102 ? 19.003 4.661 -9.679 1.00 94.81 102 ALA A O 1
ATOM 782 N N . LEU A 1 103 ? 20.098 3.384 -11.172 1.00 94.44 103 LEU A N 1
ATOM 783 C CA . LEU A 1 103 ? 19.225 2.209 -11.080 1.00 94.44 103 LEU A CA 1
ATOM 784 C C . LEU A 1 103 ? 19.667 1.173 -10.034 1.00 94.44 103 LEU A C 1
ATOM 786 O O . LEU A 1 103 ? 18.955 0.186 -9.840 1.00 94.44 103 LEU A O 1
ATOM 790 N N . ILE A 1 104 ? 20.774 1.380 -9.307 1.00 90.50 104 ILE A N 1
ATOM 791 C CA . ILE A 1 104 ? 21.197 0.467 -8.229 1.00 90.50 104 ILE A CA 1
ATOM 792 C C . ILE A 1 104 ? 20.070 0.201 -7.213 1.00 90.50 104 ILE A C 1
ATOM 794 O O . ILE A 1 104 ? 19.879 -0.966 -6.877 1.00 90.50 104 ILE A O 1
ATOM 798 N N . PRO A 1 105 ? 19.258 1.180 -6.758 1.00 88.94 105 PRO A N 1
ATOM 799 C CA . PRO A 1 105 ? 18.146 0.894 -5.846 1.00 88.94 105 PRO A CA 1
ATOM 800 C C . PRO A 1 105 ? 17.132 -0.116 -6.405 1.00 88.94 105 PRO A C 1
ATOM 802 O O . PRO A 1 105 ? 16.632 -0.958 -5.662 1.00 88.94 105 PRO A O 1
ATOM 805 N N . ALA A 1 106 ? 16.884 -0.103 -7.720 1.00 90.56 106 ALA A N 1
ATOM 806 C CA . ALA A 1 106 ? 15.971 -1.039 -8.376 1.00 90.56 106 ALA A CA 1
ATOM 807 C C . ALA A 1 106 ? 16.502 -2.478 -8.427 1.00 90.56 106 ALA A C 1
ATOM 809 O O . ALA A 1 106 ? 15.728 -3.410 -8.624 1.00 90.56 106 ALA A O 1
ATOM 810 N N . THR A 1 107 ? 17.808 -2.681 -8.222 1.00 87.75 107 THR A N 1
ATOM 811 C CA . THR A 1 107 ? 18.366 -4.032 -8.076 1.00 87.75 107 THR A CA 1
ATOM 812 C C . THR A 1 107 ? 17.905 -4.696 -6.789 1.00 87.75 107 THR A C 1
ATOM 814 O O . THR A 1 107 ? 18.026 -5.911 -6.697 1.00 87.75 107 THR A O 1
ATOM 817 N N . ASN A 1 108 ? 17.415 -3.923 -5.805 1.00 85.56 108 ASN A N 1
ATOM 818 C CA . ASN A 1 108 ? 16.993 -4.384 -4.483 1.00 85.56 108 ASN A CA 1
ATOM 819 C C . ASN A 1 108 ? 18.110 -5.193 -3.760 1.00 85.56 108 ASN A C 1
ATOM 821 O O . ASN A 1 108 ? 17.832 -6.080 -2.956 1.00 85.56 108 ASN A O 1
ATOM 825 N N . LEU A 1 109 ? 19.391 -4.928 -4.082 1.00 82.88 109 LEU A N 1
ATOM 826 C CA . LEU A 1 109 ? 20.562 -5.517 -3.402 1.00 82.88 109 LEU A CA 1
ATOM 827 C C . LEU A 1 109 ? 20.540 -5.212 -1.903 1.00 82.88 109 LEU A C 1
ATOM 829 O O . LEU A 1 109 ? 20.828 -6.074 -1.080 1.00 82.88 109 LEU A O 1
ATOM 833 N N . ILE A 1 110 ? 20.158 -3.978 -1.577 1.00 81.50 110 ILE A N 1
ATOM 834 C CA . ILE A 1 110 ? 19.687 -3.603 -0.250 1.00 81.50 110 ILE A CA 1
ATOM 835 C C . ILE A 1 110 ? 18.168 -3.815 -0.273 1.00 81.50 110 ILE A C 1
ATOM 837 O O . ILE A 1 110 ? 17.505 -3.173 -1.094 1.00 81.50 110 ILE A O 1
ATOM 841 N N . PRO A 1 111 ? 17.613 -4.704 0.571 1.00 77.88 111 PRO A N 1
ATOM 842 C CA . PRO A 1 111 ? 16.188 -5.005 0.559 1.00 77.88 111 PRO A CA 1
ATOM 843 C C . PRO A 1 111 ? 15.328 -3.756 0.769 1.00 77.88 111 PRO A C 1
ATOM 845 O O . PRO A 1 111 ? 15.437 -3.080 1.793 1.00 77.88 111 PRO A O 1
ATOM 848 N N . LEU A 1 112 ? 14.457 -3.464 -0.197 1.00 83.44 112 LEU A N 1
ATOM 849 C CA . LEU A 1 112 ? 13.433 -2.421 -0.090 1.00 83.44 112 LEU A CA 1
ATOM 850 C C . LEU A 1 112 ? 12.045 -3.053 0.104 1.00 83.44 112 LEU A C 1
ATOM 852 O O . LEU A 1 112 ? 11.821 -4.157 -0.399 1.00 83.44 112 LEU A O 1
ATOM 856 N N . PRO A 1 113 ? 11.095 -2.355 0.763 1.00 82.38 113 PRO A N 1
ATOM 857 C CA . PRO A 1 113 ? 9.735 -2.862 0.970 1.00 82.38 113 PRO A CA 1
ATOM 858 C C . PRO A 1 113 ? 8.978 -3.173 -0.323 1.00 82.38 113 PRO A C 1
ATOM 860 O O . PRO A 1 113 ? 8.129 -4.046 -0.337 1.00 82.38 113 PRO A O 1
ATOM 863 N N . ARG A 1 114 ? 9.272 -2.473 -1.421 1.00 88.62 114 ARG A N 1
ATOM 864 C CA . ARG A 1 114 ? 8.740 -2.815 -2.743 1.00 88.62 114 ARG A CA 1
ATOM 865 C C . ARG A 1 114 ? 9.879 -3.394 -3.564 1.00 88.62 114 ARG A C 1
ATOM 867 O O . ARG A 1 114 ? 10.953 -2.799 -3.650 1.00 88.62 114 ARG A O 1
ATOM 874 N N . PHE A 1 115 ? 9.672 -4.568 -4.148 1.00 90.75 115 PHE A N 1
ATOM 875 C CA . PHE A 1 115 ? 10.724 -5.197 -4.946 1.00 90.75 115 PHE A CA 1
ATOM 876 C C . PHE A 1 115 ? 10.937 -4.455 -6.270 1.00 90.75 115 PHE A C 1
ATOM 878 O O . PHE A 1 115 ? 12.067 -4.271 -6.715 1.00 90.75 115 PHE A O 1
ATOM 885 N N . ASN A 1 116 ? 9.849 -3.953 -6.852 1.00 92.06 116 ASN A N 1
ATOM 886 C CA . ASN A 1 116 ? 9.843 -3.154 -8.065 1.00 92.06 116 ASN A CA 1
ATOM 887 C C . ASN A 1 116 ? 9.013 -1.886 -7.850 1.00 92.06 116 ASN A C 1
ATOM 889 O O . ASN A 1 116 ? 7.933 -1.927 -7.277 1.00 92.06 116 ASN A O 1
ATOM 893 N N . SER A 1 117 ? 9.498 -0.748 -8.333 1.00 92.62 117 SER A N 1
ATOM 894 C CA . SER A 1 117 ? 8.729 0.495 -8.339 1.00 92.62 117 SER A CA 1
ATOM 895 C C . SER A 1 117 ? 9.233 1.398 -9.459 1.00 92.62 117 SER A C 1
ATOM 897 O O . SER A 1 117 ? 10.450 1.528 -9.608 1.00 92.62 117 SER A O 1
ATOM 899 N N . PRO A 1 118 ? 8.353 2.057 -10.235 1.00 91.31 118 PRO A N 1
ATOM 900 C CA . PRO A 1 118 ? 8.784 3.041 -11.228 1.00 91.31 118 PRO A CA 1
ATOM 901 C C . PRO A 1 118 ? 9.563 4.216 -10.615 1.00 91.31 118 PRO A C 1
ATOM 903 O O . PRO A 1 118 ? 10.405 4.820 -11.276 1.00 91.31 118 PRO A O 1
ATOM 906 N N . HIS A 1 119 ? 9.337 4.502 -9.327 1.00 90.75 119 HIS A N 1
ATOM 907 C CA . HIS A 1 119 ? 10.025 5.558 -8.582 1.00 90.75 119 HIS A CA 1
ATOM 908 C C . HIS A 1 119 ? 11.543 5.349 -8.517 1.00 90.75 119 HIS A C 1
ATOM 910 O O . HIS A 1 119 ? 12.299 6.314 -8.410 1.00 90.75 119 HIS A O 1
ATOM 916 N N . TYR A 1 120 ? 12.014 4.102 -8.626 1.00 92.19 120 TYR A N 1
ATOM 917 C CA . TYR A 1 120 ? 13.446 3.796 -8.612 1.00 92.19 120 TYR A CA 1
ATOM 918 C C . TYR A 1 120 ? 14.174 4.293 -9.867 1.00 92.19 120 TYR A C 1
ATOM 920 O O . TYR A 1 120 ? 15.387 4.475 -9.828 1.00 92.19 120 TYR A O 1
ATOM 928 N N . ALA A 1 121 ? 13.450 4.575 -10.953 1.00 93.31 121 ALA A N 1
ATOM 929 C CA . ALA A 1 121 ? 14.012 5.118 -12.185 1.00 93.31 121 ALA A CA 1
ATOM 930 C C . ALA A 1 121 ? 13.990 6.654 -12.265 1.00 93.31 121 ALA A C 1
ATOM 932 O O . ALA A 1 121 ? 14.500 7.204 -13.238 1.00 93.31 121 ALA A O 1
ATOM 933 N N . TYR A 1 122 ? 13.454 7.377 -11.272 1.00 93.62 122 TYR A N 1
ATOM 934 C CA . TYR A 1 122 ? 13.313 8.841 -11.363 1.00 93.62 122 TYR A CA 1
ATOM 935 C C . TYR A 1 122 ? 14.649 9.562 -11.558 1.00 93.62 122 TYR A C 1
ATOM 937 O O . TYR A 1 122 ? 14.759 10.432 -12.419 1.00 93.62 122 TYR A O 1
ATOM 945 N N . LEU A 1 123 ? 15.695 9.162 -10.828 1.00 95.31 123 LEU A N 1
ATOM 946 C CA . LEU A 1 123 ? 17.027 9.739 -11.027 1.00 95.31 123 LEU A CA 1
ATOM 947 C C . LEU A 1 123 ? 17.623 9.332 -12.385 1.00 95.31 123 LEU A C 1
ATOM 949 O O . LEU A 1 123 ? 18.246 10.145 -13.065 1.00 95.31 123 LEU A O 1
ATOM 953 N N . ALA A 1 124 ? 17.386 8.094 -12.819 1.00 96.25 124 ALA A N 1
ATOM 954 C CA . ALA A 1 124 ? 17.850 7.594 -14.109 1.00 96.25 124 ALA A CA 1
ATOM 955 C C . ALA A 1 124 ? 17.165 8.290 -15.305 1.00 96.25 124 ALA A C 1
ATOM 957 O O . ALA A 1 124 ? 17.771 8.404 -16.374 1.00 96.25 124 ALA A O 1
ATOM 958 N N . ALA A 1 125 ? 15.951 8.825 -15.124 1.00 95.44 125 ALA A N 1
ATOM 959 C CA . ALA A 1 125 ? 15.223 9.586 -16.143 1.00 95.44 125 ALA A CA 1
ATOM 960 C C . ALA A 1 125 ? 15.986 10.833 -16.604 1.00 95.44 125 ALA A C 1
ATOM 962 O O . ALA A 1 125 ? 15.919 11.194 -17.779 1.00 95.44 125 ALA A O 1
ATOM 963 N N . VAL A 1 126 ? 16.799 11.432 -15.727 1.00 96.38 126 VAL A N 1
ATOM 964 C CA . VAL A 1 126 ? 17.711 12.525 -16.095 1.00 96.38 126 VAL A CA 1
ATOM 965 C C . VAL A 1 126 ? 18.701 12.065 -17.172 1.00 96.38 126 VAL A C 1
ATOM 967 O O . VAL A 1 126 ? 18.888 12.747 -18.180 1.00 96.38 126 VAL A O 1
ATOM 970 N N . GLY A 1 127 ? 19.282 10.873 -17.012 1.00 96.06 127 GLY A N 1
ATOM 971 C CA . GLY A 1 127 ? 20.206 10.289 -17.985 1.00 96.06 127 GLY A CA 1
ATOM 972 C C . GLY A 1 127 ? 19.522 9.933 -19.307 1.00 96.06 127 GLY A C 1
ATOM 973 O O . GLY A 1 127 ? 20.078 10.187 -20.378 1.00 96.06 127 GLY A O 1
ATOM 974 N N . ALA A 1 128 ? 18.288 9.423 -19.253 1.00 94.69 128 ALA A N 1
ATOM 975 C CA . ALA A 1 128 ? 17.475 9.190 -20.448 1.00 94.69 128 ALA A CA 1
ATOM 976 C C . ALA A 1 128 ? 17.186 10.503 -21.205 1.00 94.69 128 ALA A C 1
ATOM 978 O O . ALA A 1 128 ? 17.341 10.561 -22.427 1.00 94.69 128 ALA A O 1
ATOM 979 N N . GLY A 1 129 ? 16.867 11.581 -20.482 1.00 95.69 129 GLY A N 1
ATOM 980 C CA . GLY A 1 129 ? 16.692 12.922 -21.044 1.00 95.69 129 GLY A CA 1
ATOM 981 C C . GLY A 1 129 ? 17.962 13.463 -21.708 1.00 95.69 129 GLY A C 1
ATOM 982 O O . GLY A 1 129 ? 17.905 13.944 -22.841 1.00 95.69 129 GLY A O 1
ATOM 983 N N . MET A 1 130 ? 19.125 13.313 -21.063 1.00 95.88 130 MET A N 1
ATOM 984 C CA . MET A 1 130 ? 20.425 13.678 -21.651 1.00 95.88 130 MET A CA 1
ATOM 985 C C . MET A 1 130 ? 20.701 12.902 -22.945 1.00 95.88 130 MET A C 1
ATOM 987 O O . MET A 1 130 ? 21.107 13.491 -23.951 1.00 95.88 130 MET A O 1
ATOM 991 N N . ALA A 1 131 ? 20.440 11.590 -22.952 1.00 94.69 131 ALA A N 1
ATOM 992 C CA . ALA A 1 131 ? 20.577 10.762 -24.149 1.00 94.69 131 ALA A CA 1
ATOM 993 C C . ALA A 1 131 ? 19.647 11.237 -25.280 1.00 94.69 131 ALA A C 1
ATOM 995 O O . ALA A 1 131 ? 20.082 11.335 -26.432 1.00 94.69 131 ALA A O 1
ATOM 996 N N . GLY A 1 132 ? 18.401 11.594 -24.949 1.00 94.88 132 GLY A N 1
ATOM 997 C CA . GLY A 1 132 ? 17.448 12.209 -25.875 1.00 94.88 132 GLY A CA 1
ATOM 998 C C . GLY A 1 132 ? 17.961 13.531 -26.454 1.00 94.88 132 GLY A C 1
ATOM 999 O O . GLY A 1 132 ? 17.939 13.719 -27.670 1.00 94.88 132 GLY A O 1
ATOM 1000 N N . GLY A 1 133 ? 18.515 14.411 -25.616 1.00 94.62 133 GLY A N 1
ATOM 1001 C CA . GLY A 1 133 ? 19.112 15.680 -26.046 1.00 94.62 133 GLY A CA 1
ATOM 1002 C C . GLY A 1 133 ? 20.274 15.497 -27.028 1.00 94.62 133 GLY A C 1
ATOM 1003 O O . GLY A 1 133 ? 20.331 16.164 -28.063 1.00 94.62 133 GLY A O 1
ATOM 1004 N N . ILE A 1 134 ? 21.160 14.530 -26.776 1.00 94.12 134 ILE A N 1
ATOM 1005 C CA . ILE A 1 134 ? 22.244 14.186 -27.711 1.00 94.12 134 ILE A CA 1
ATOM 1006 C C . ILE A 1 134 ? 21.672 13.642 -29.023 1.00 94.12 134 ILE A C 1
ATOM 1008 O O . ILE A 1 134 ? 22.116 14.032 -30.106 1.00 94.12 134 ILE A O 1
ATOM 1012 N N . ALA A 1 135 ? 20.689 12.740 -28.956 1.00 94.06 135 ALA A N 1
ATOM 1013 C CA . ALA A 1 135 ? 20.063 12.170 -30.146 1.00 94.06 135 ALA A CA 1
ATOM 1014 C C . ALA A 1 135 ? 19.406 13.255 -31.018 1.00 94.06 135 ALA A C 1
ATOM 1016 O O . ALA A 1 135 ? 19.591 13.251 -32.238 1.00 94.06 135 ALA A O 1
ATOM 1017 N N . TRP A 1 136 ? 18.735 14.231 -30.399 1.00 95.75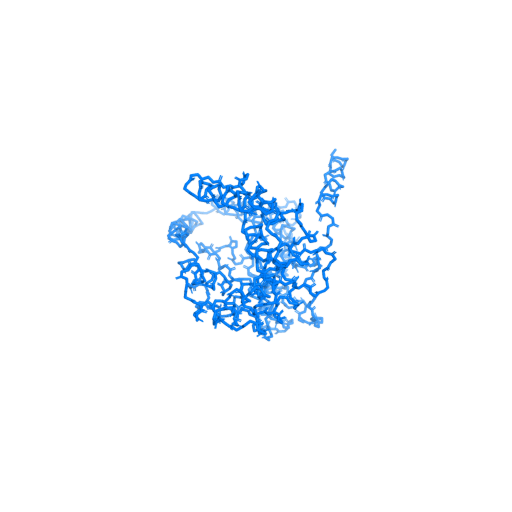 136 TRP A N 1
ATOM 1018 C CA . TRP A 1 136 ? 18.118 15.384 -31.064 1.00 95.75 136 TRP A CA 1
ATOM 1019 C C . TRP A 1 136 ? 19.109 16.198 -31.911 1.00 95.75 136 TRP A C 1
ATOM 1021 O O . TRP A 1 136 ? 18.790 16.654 -33.018 1.00 95.75 136 TRP A O 1
ATOM 1031 N N . GLN A 1 137 ? 20.336 16.362 -31.414 1.00 94.00 137 GLN A N 1
ATOM 1032 C CA . GLN A 1 137 ? 21.387 17.115 -32.098 1.00 94.00 137 GLN A CA 1
ATOM 1033 C C . GLN A 1 137 ? 22.016 16.338 -33.265 1.00 94.00 137 GLN A C 1
ATOM 1035 O O . GLN A 1 137 ? 22.494 16.958 -34.212 1.00 94.00 137 GLN A O 1
ATOM 1040 N N . ARG A 1 138 ? 21.977 14.997 -33.252 1.00 91.75 138 ARG A N 1
ATOM 1041 C CA . ARG A 1 138 ? 22.695 14.156 -34.229 1.00 91.75 138 ARG A CA 1
ATOM 1042 C C . ARG A 1 138 ? 22.112 14.167 -35.638 1.00 91.75 138 ARG A C 1
ATOM 1044 O O . ARG A 1 138 ? 22.859 14.324 -36.598 1.00 91.75 138 ARG A O 1
ATOM 1051 N N . ARG A 1 139 ? 20.812 13.886 -35.795 1.00 93.69 139 ARG A N 1
ATOM 1052 C CA . ARG A 1 139 ? 20.165 13.739 -37.118 1.00 93.69 139 ARG A CA 1
ATOM 1053 C C . ARG A 1 139 ? 18.702 14.173 -37.081 1.00 93.69 139 ARG A C 1
ATOM 1055 O O . ARG A 1 139 ? 18.015 13.942 -36.092 1.00 93.69 139 ARG A O 1
ATOM 1062 N N . LYS A 1 140 ? 18.196 14.702 -38.205 1.00 95.31 140 LYS A N 1
ATOM 1063 C CA . LYS A 1 140 ? 16.789 15.132 -38.360 1.00 95.31 140 LYS A CA 1
ATOM 1064 C C . LYS A 1 140 ? 15.787 14.025 -38.006 1.00 95.31 140 LYS A C 1
ATOM 1066 O O . LYS A 1 140 ? 14.780 14.313 -37.372 1.00 95.31 140 LYS A O 1
ATOM 1071 N N . VAL A 1 141 ? 16.091 12.769 -38.349 1.00 96.50 141 VAL A N 1
ATOM 1072 C CA . VAL A 1 141 ? 15.228 11.618 -38.027 1.00 96.50 141 VAL A CA 1
ATOM 1073 C C . VAL A 1 141 ? 14.983 11.472 -36.519 1.00 96.50 141 VAL A C 1
ATOM 1075 O O . VAL A 1 141 ? 13.849 11.251 -36.112 1.00 96.50 141 VAL A O 1
ATOM 1078 N N . PHE A 1 142 ? 15.999 11.694 -35.677 1.00 95.94 142 PHE A N 1
ATOM 1079 C CA . PHE A 1 142 ? 15.845 11.605 -34.222 1.00 95.94 142 PHE A CA 1
ATOM 1080 C C . PHE A 1 142 ? 14.994 12.739 -33.655 1.00 95.94 142 PHE A C 1
ATOM 1082 O O . PHE A 1 142 ? 14.298 12.522 -32.670 1.00 95.94 142 PHE A O 1
ATOM 1089 N N . ARG A 1 143 ? 14.988 13.917 -34.292 1.00 96.50 143 ARG A N 1
ATOM 1090 C CA . ARG A 1 143 ? 14.087 15.011 -33.902 1.00 96.50 143 ARG A CA 1
ATOM 1091 C C . ARG A 1 143 ? 12.636 14.615 -34.118 1.00 96.50 143 ARG A C 1
ATOM 1093 O O . ARG A 1 143 ? 11.836 14.745 -33.208 1.00 96.50 143 ARG A O 1
ATOM 1100 N N . ILE A 1 144 ? 12.325 14.050 -35.286 1.00 96.94 144 ILE A N 1
ATOM 1101 C CA . ILE A 1 144 ? 10.972 13.574 -35.603 1.00 96.94 144 ILE A CA 1
ATOM 1102 C C . ILE A 1 144 ? 10.541 12.499 -34.599 1.00 96.94 144 ILE A C 1
ATOM 1104 O O . ILE A 1 144 ? 9.469 12.615 -34.011 1.00 96.94 144 ILE A O 1
ATOM 1108 N N . ILE A 1 145 ? 11.397 11.499 -34.348 1.00 96.94 145 ILE A N 1
ATOM 1109 C CA . ILE A 1 145 ? 11.117 10.427 -33.381 1.00 96.94 145 ILE A CA 1
ATOM 1110 C C . ILE A 1 145 ? 10.841 11.004 -31.987 1.00 96.94 145 ILE A C 1
ATOM 1112 O O . ILE A 1 145 ? 9.834 10.660 -31.376 1.00 96.94 145 ILE A O 1
ATOM 1116 N N . LEU A 1 146 ? 11.697 11.902 -31.494 1.00 96.94 146 LEU A N 1
ATOM 1117 C CA . LEU A 1 146 ? 11.545 12.496 -30.166 1.00 96.94 146 LEU A CA 1
ATOM 1118 C C . LEU A 1 146 ? 10.333 13.430 -30.074 1.00 96.94 146 LEU A C 1
ATOM 1120 O O . LEU A 1 146 ? 9.676 13.447 -29.042 1.00 96.94 146 LEU A O 1
ATOM 1124 N N . THR A 1 147 ? 9.982 14.162 -31.135 1.00 97.12 147 THR A N 1
ATOM 1125 C CA . THR A 1 147 ? 8.752 14.968 -31.170 1.00 97.12 147 THR A CA 1
ATOM 1126 C C . THR A 1 147 ? 7.511 14.087 -31.066 1.00 97.12 147 THR A C 1
ATOM 1128 O O . THR A 1 147 ? 6.624 14.381 -30.268 1.00 97.12 147 THR A O 1
ATOM 1131 N N . VAL A 1 148 ? 7.456 12.986 -31.823 1.00 97.62 148 VAL A N 1
ATOM 1132 C CA . VAL A 1 148 ? 6.349 12.019 -31.739 1.00 97.62 148 VAL A CA 1
ATOM 1133 C C . VAL A 1 148 ? 6.296 11.381 -30.352 1.00 97.62 148 VAL A C 1
ATOM 1135 O O . VAL A 1 148 ? 5.222 11.274 -29.764 1.00 97.62 148 VAL A O 1
ATOM 1138 N N . TRP A 1 149 ? 7.453 11.011 -29.801 1.00 97.25 149 TRP A N 1
ATOM 1139 C CA . TRP A 1 149 ? 7.557 10.451 -28.457 1.00 97.25 149 TRP A CA 1
ATOM 1140 C C . TRP A 1 149 ? 7.045 11.425 -27.389 1.00 97.25 149 TRP A C 1
ATOM 1142 O O . TRP A 1 149 ? 6.227 11.039 -26.559 1.00 97.25 149 TRP A O 1
ATOM 1152 N N . LEU A 1 150 ? 7.452 12.699 -27.443 1.00 96.75 150 LEU A N 1
ATOM 1153 C CA . LEU A 1 150 ? 7.003 13.740 -26.513 1.00 96.75 150 LEU A CA 1
ATOM 1154 C C . LEU A 1 150 ? 5.500 14.001 -26.632 1.00 96.75 150 LEU A C 1
ATOM 1156 O O . LEU A 1 150 ? 4.829 14.152 -25.615 1.00 96.75 150 LEU A O 1
ATOM 1160 N N . ALA A 1 151 ? 4.954 14.007 -27.851 1.00 97.94 151 ALA A N 1
ATOM 1161 C CA . ALA A 1 151 ? 3.515 14.136 -28.062 1.00 97.94 151 ALA A CA 1
ATOM 1162 C C . ALA A 1 151 ? 2.751 12.948 -27.452 1.00 97.94 151 ALA A C 1
ATOM 1164 O O . ALA A 1 151 ? 1.761 13.144 -26.746 1.00 97.94 151 ALA A O 1
ATOM 1165 N N . ALA A 1 152 ? 3.238 11.720 -27.656 1.00 98.00 152 ALA A N 1
ATOM 1166 C CA . ALA A 1 152 ? 2.662 10.525 -27.045 1.00 98.00 152 ALA A CA 1
ATOM 1167 C C . ALA A 1 152 ? 2.742 10.570 -25.506 1.00 98.00 152 ALA A C 1
ATOM 1169 O O . ALA A 1 152 ? 1.752 10.270 -24.837 1.00 98.00 152 ALA A O 1
ATOM 1170 N N . ALA A 1 153 ? 3.871 11.017 -24.948 1.00 96.75 153 ALA A N 1
ATOM 1171 C CA . ALA A 1 153 ? 4.062 11.187 -23.508 1.00 96.75 153 ALA A CA 1
ATOM 1172 C C . ALA A 1 153 ? 3.153 12.264 -22.905 1.00 96.75 153 ALA A C 1
ATOM 1174 O O . ALA A 1 153 ? 2.584 12.056 -21.829 1.00 96.75 153 ALA A O 1
ATOM 1175 N N . ALA A 1 154 ? 2.945 13.375 -23.615 1.00 97.56 154 ALA A N 1
ATOM 1176 C CA . ALA A 1 154 ? 2.014 14.423 -23.210 1.00 97.56 154 ALA A CA 1
ATOM 1177 C C . ALA A 1 154 ? 0.571 13.899 -23.171 1.00 97.56 154 ALA A C 1
ATOM 1179 O O . ALA A 1 154 ? -0.121 14.077 -22.169 1.00 97.56 154 ALA A O 1
ATOM 1180 N N . VAL A 1 155 ? 0.134 13.178 -24.211 1.00 97.81 155 VAL A N 1
ATOM 1181 C CA . VAL A 1 155 ? -1.205 12.564 -24.254 1.00 97.81 155 VAL A CA 1
ATOM 1182 C C . VAL A 1 155 ? -1.368 11.505 -23.162 1.00 97.81 155 VAL A C 1
ATOM 1184 O O . VAL A 1 155 ? -2.396 11.485 -22.485 1.00 97.81 155 VAL A O 1
ATOM 1187 N N . SER A 1 156 ? -0.368 10.640 -22.961 1.00 95.88 156 SER A N 1
ATOM 1188 C CA . SER A 1 156 ? -0.384 9.625 -21.900 1.00 95.88 156 SER A CA 1
ATOM 1189 C C . SER A 1 156 ? -0.507 10.265 -20.516 1.00 95.88 156 SER A C 1
ATOM 1191 O O . SER A 1 156 ? -1.329 9.829 -19.712 1.00 95.88 156 SER A O 1
ATOM 1193 N N . THR A 1 157 ? 0.279 11.308 -20.243 1.00 94.56 157 THR A N 1
ATOM 1194 C CA . THR A 1 157 ? 0.259 12.038 -18.966 1.00 94.56 157 THR A CA 1
ATOM 1195 C C . THR A 1 157 ? -1.078 12.743 -18.747 1.00 94.56 157 THR A C 1
ATOM 1197 O O . THR A 1 157 ? -1.686 12.578 -17.692 1.00 94.56 157 THR A O 1
ATOM 1200 N N . PHE A 1 158 ? -1.583 13.456 -19.759 1.00 95.62 158 PHE A N 1
ATOM 1201 C CA . PHE A 1 158 ? -2.876 14.140 -19.692 1.00 95.62 158 PHE A CA 1
ATOM 1202 C C . PHE A 1 158 ? -4.019 13.164 -19.394 1.00 95.62 158 PHE A C 1
ATOM 1204 O O . PHE A 1 158 ? -4.816 13.394 -18.488 1.00 95.62 158 PHE A O 1
ATOM 1211 N N . ARG A 1 159 ? -4.062 12.025 -20.100 1.00 93.88 159 ARG A N 1
ATOM 1212 C CA . ARG A 1 159 ? -5.052 10.968 -19.840 1.00 93.88 159 ARG A CA 1
ATOM 1213 C C . ARG A 1 159 ? -4.893 10.348 -18.455 1.00 93.88 159 ARG A C 1
ATOM 1215 O O . ARG A 1 159 ? -5.892 10.046 -17.813 1.00 93.88 159 ARG A O 1
ATOM 1222 N N . GLY A 1 160 ? -3.654 10.170 -17.998 1.00 92.19 160 GLY A N 1
ATOM 1223 C CA . GLY A 1 160 ? -3.350 9.661 -16.663 1.00 92.19 160 GLY A CA 1
ATOM 1224 C C . GLY A 1 160 ? -3.914 10.537 -15.544 1.00 92.19 160 GLY A C 1
ATOM 1225 O O . GLY A 1 160 ? -4.360 9.997 -14.538 1.00 92.19 160 GLY A O 1
ATOM 1226 N N . GLY A 1 161 ? -3.977 11.858 -15.741 1.00 93.12 161 GLY A N 1
ATOM 1227 C CA . GLY A 1 161 ? -4.534 12.792 -14.759 1.00 93.12 161 GLY A CA 1
ATOM 1228 C C . GLY A 1 161 ? -5.990 12.500 -14.380 1.00 93.12 161 GLY A C 1
ATOM 1229 O O . GLY A 1 161 ? -6.350 12.621 -13.214 1.00 93.12 161 GLY A O 1
ATOM 1230 N N . PHE A 1 162 ? -6.810 12.020 -15.321 1.00 93.31 162 PHE A N 1
ATOM 1231 C CA . PHE A 1 162 ? -8.211 11.667 -15.047 1.00 93.31 162 PHE A CA 1
ATOM 1232 C C . PHE A 1 162 ? -8.377 10.422 -14.168 1.00 93.31 162 PHE A C 1
ATOM 1234 O O . PHE A 1 162 ? -9.471 10.172 -13.675 1.00 93.31 162 PHE A O 1
ATOM 1241 N N . LEU A 1 163 ? -7.320 9.634 -13.960 1.00 92.81 163 LEU A N 1
ATOM 1242 C CA . LEU A 1 163 ? -7.367 8.481 -13.060 1.00 92.81 163 LEU A CA 1
ATOM 1243 C C . LEU A 1 163 ? -7.235 8.896 -11.589 1.00 92.81 163 LEU A C 1
ATOM 1245 O O . LEU A 1 163 ? -7.637 8.139 -10.714 1.00 92.81 163 LEU A O 1
ATOM 1249 N N . LEU A 1 164 ? -6.719 10.100 -11.310 1.00 92.75 164 LEU A N 1
ATOM 1250 C CA . LEU A 1 164 ? -6.441 10.605 -9.958 1.00 92.75 164 LEU A CA 1
ATOM 1251 C C . LEU A 1 164 ? -7.679 11.180 -9.244 1.00 92.75 164 LEU A C 1
ATOM 1253 O O . LEU A 1 164 ? -7.539 11.925 -8.279 1.00 92.75 164 LEU A O 1
ATOM 1257 N N . ILE A 1 165 ? -8.889 10.874 -9.720 1.00 93.75 165 ILE A N 1
ATOM 1258 C CA . ILE A 1 165 ? -10.139 11.374 -9.128 1.00 93.75 165 ILE A CA 1
ATOM 1259 C C . ILE A 1 165 ? -10.403 10.692 -7.782 1.00 93.75 165 ILE A C 1
ATOM 1261 O O . ILE A 1 165 ? -10.786 11.349 -6.817 1.00 93.75 165 ILE A O 1
ATOM 1265 N N . ASN A 1 166 ? -10.234 9.371 -7.725 1.00 94.69 166 ASN A N 1
ATOM 1266 C CA . ASN A 1 166 ? -10.362 8.568 -6.513 1.00 94.69 166 ASN A CA 1
ATOM 1267 C C . ASN A 1 166 ? -9.661 7.209 -6.679 1.00 94.69 166 ASN A C 1
ATOM 1269 O O . ASN A 1 166 ? -9.206 6.849 -7.768 1.00 94.69 166 ASN A O 1
ATOM 1273 N N . ASP A 1 167 ? -9.616 6.441 -5.592 1.00 94.69 167 ASP A N 1
ATOM 1274 C CA . ASP A 1 167 ? -8.965 5.130 -5.557 1.00 94.69 167 ASP A CA 1
ATOM 1275 C C . ASP A 1 167 ? -9.586 4.132 -6.548 1.00 94.69 167 ASP A C 1
ATOM 1277 O O . ASP A 1 167 ? -8.860 3.364 -7.175 1.00 94.69 167 ASP A O 1
ATOM 1281 N N . LEU A 1 168 ? -10.904 4.176 -6.777 1.00 96.56 168 LEU A N 1
ATOM 1282 C CA . LEU A 1 168 ? -11.557 3.300 -7.754 1.00 96.56 168 LEU A CA 1
ATOM 1283 C C . LEU A 1 168 ? -11.030 3.567 -9.171 1.00 96.56 168 LEU A C 1
ATOM 1285 O O . LEU A 1 168 ? -10.552 2.650 -9.837 1.00 96.56 168 LEU A O 1
ATOM 1289 N N . THR A 1 169 ? -11.046 4.826 -9.622 1.00 96.44 169 THR A N 1
ATOM 1290 C CA . THR A 1 169 ? -10.576 5.185 -10.973 1.00 96.44 169 THR A CA 1
ATOM 1291 C C . THR A 1 169 ? -9.084 4.931 -11.163 1.00 96.44 169 THR A C 1
ATOM 1293 O O . THR A 1 169 ? -8.652 4.637 -12.280 1.00 96.44 169 THR A O 1
ATOM 1296 N N . LEU A 1 170 ? -8.299 5.038 -10.089 1.00 96.19 170 LEU A N 1
ATOM 1297 C CA . LEU A 1 170 ? -6.855 4.845 -10.126 1.00 96.19 170 LEU A CA 1
ATOM 1298 C C . LEU A 1 170 ? -6.461 3.364 -10.137 1.00 96.19 170 LEU A C 1
ATOM 1300 O O . LEU A 1 170 ? -5.634 2.958 -10.957 1.00 96.19 170 LEU A O 1
ATOM 1304 N N . PHE A 1 171 ? -7.044 2.564 -9.243 1.00 97.38 171 PHE A N 1
ATOM 1305 C CA . PHE A 1 171 ? -6.589 1.202 -8.968 1.00 97.38 171 PHE A CA 1
ATOM 1306 C C . PHE A 1 171 ? -7.384 0.122 -9.703 1.00 97.38 171 PHE A C 1
ATOM 1308 O O . PHE A 1 171 ? -6.802 -0.913 -10.027 1.00 97.38 171 PHE A O 1
ATOM 1315 N N . GLU A 1 172 ? -8.656 0.341 -10.052 1.00 96.75 172 GLU A N 1
ATOM 1316 C CA . GLU A 1 172 ? -9.464 -0.684 -10.732 1.00 96.75 172 GLU A CA 1
ATOM 1317 C C . GLU A 1 172 ? -8.852 -1.127 -12.077 1.00 96.75 172 GLU A C 1
ATOM 1319 O O . GLU A 1 172 ? -8.710 -2.335 -12.300 1.00 96.75 172 GLU A O 1
ATOM 1324 N N . PRO A 1 173 ? -8.399 -0.218 -12.969 1.00 95.69 173 PRO A N 1
ATOM 1325 C CA . PRO A 1 173 ? -7.769 -0.630 -14.223 1.00 95.69 173 PRO A CA 1
ATOM 1326 C C . PRO A 1 173 ? -6.425 -1.342 -14.019 1.00 95.69 173 PRO A C 1
ATOM 1328 O O . PRO A 1 173 ? -6.035 -2.165 -14.849 1.00 95.69 173 PRO A O 1
ATOM 1331 N N . GLU A 1 174 ? -5.699 -1.014 -12.947 1.00 95.56 174 GLU A N 1
ATOM 1332 C CA . GLU A 1 174 ? -4.404 -1.620 -12.630 1.00 95.56 174 GLU A CA 1
ATOM 1333 C C . GLU A 1 174 ? -4.587 -3.036 -12.075 1.00 95.56 174 GLU A C 1
ATOM 1335 O O . GLU A 1 174 ? -3.951 -3.958 -12.580 1.00 95.56 174 GLU A O 1
ATOM 1340 N N . VAL A 1 175 ? -5.523 -3.23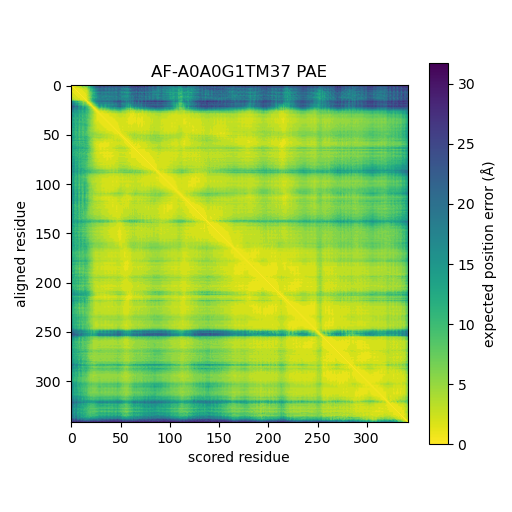5 -11.142 1.00 97.19 175 VAL A N 1
ATOM 1341 C CA . VAL A 1 175 ? -5.889 -4.557 -10.600 1.00 97.19 175 VAL A CA 1
ATOM 1342 C C . VAL A 1 175 ? -6.491 -5.459 -11.679 1.00 97.19 175 VAL A C 1
ATOM 1344 O O . VAL A 1 175 ? -6.230 -6.658 -11.708 1.00 97.19 175 VAL A O 1
ATOM 1347 N N . ARG A 1 176 ? -7.263 -4.900 -12.620 1.00 96.56 176 ARG A N 1
ATOM 1348 C CA . ARG A 1 176 ? -7.782 -5.663 -13.767 1.00 96.56 176 ARG A CA 1
ATOM 1349 C C . ARG A 1 176 ? -6.666 -6.159 -14.690 1.00 96.56 176 ARG A C 1
ATOM 1351 O O . ARG A 1 176 ? -6.803 -7.215 -15.299 1.00 96.56 176 ARG A O 1
ATOM 1358 N N . ARG A 1 177 ? -5.584 -5.386 -14.832 1.00 95.00 177 ARG A N 1
ATOM 1359 C CA . ARG A 1 177 ? -4.407 -5.765 -15.629 1.00 95.00 177 ARG A CA 1
ATOM 1360 C C . ARG A 1 177 ? -3.512 -6.753 -14.882 1.00 95.00 177 ARG A C 1
ATOM 1362 O O . ARG A 1 177 ? -2.876 -7.586 -15.521 1.00 95.00 177 ARG A O 1
ATOM 1369 N N . ASP A 1 178 ? -3.444 -6.624 -13.564 1.00 95.56 178 ASP A N 1
ATOM 1370 C CA . ASP A 1 178 ? -2.608 -7.435 -12.693 1.00 95.56 178 ASP A CA 1
ATOM 1371 C C . ASP A 1 178 ? -3.341 -7.761 -11.394 1.00 95.56 178 ASP A C 1
ATOM 1373 O O . ASP A 1 178 ? -3.375 -6.983 -10.440 1.00 95.56 178 ASP A O 1
ATOM 1377 N N . GLU A 1 179 ? -3.912 -8.957 -11.360 1.00 94.31 179 GLU A N 1
ATOM 1378 C CA . GLU A 1 179 ? -4.717 -9.398 -10.233 1.00 94.31 179 GLU A CA 1
ATOM 1379 C C . GLU A 1 179 ? -3.917 -9.715 -8.966 1.00 94.31 179 GLU A C 1
ATOM 1381 O O . GLU A 1 179 ? -4.513 -9.864 -7.899 1.00 94.31 179 GLU A O 1
ATOM 1386 N N . ASN A 1 180 ? -2.589 -9.809 -9.077 1.00 95.31 180 ASN A N 1
ATOM 1387 C CA . ASN A 1 180 ? -1.691 -10.025 -7.949 1.00 95.31 180 ASN A CA 1
ATOM 1388 C C . ASN A 1 180 ? -1.254 -8.701 -7.304 1.00 95.31 180 ASN A C 1
ATOM 1390 O O . ASN A 1 180 ? -0.475 -8.723 -6.350 1.00 95.31 180 ASN A O 1
ATOM 1394 N N . TYR A 1 181 ? -1.736 -7.551 -7.797 1.00 96.38 181 TYR A N 1
ATOM 1395 C CA . TYR A 1 181 ? -1.417 -6.244 -7.229 1.00 96.38 181 TYR A CA 1
ATOM 1396 C C . TYR A 1 181 ? -2.132 -6.026 -5.885 1.00 96.38 181 TYR A C 1
ATOM 1398 O O . TYR A 1 181 ? -3.197 -5.408 -5.803 1.00 96.38 181 TYR A O 1
ATOM 1406 N N . ARG A 1 182 ? -1.529 -6.554 -4.814 1.00 96.50 182 ARG A N 1
ATOM 1407 C CA . ARG A 1 182 ? -2.094 -6.581 -3.452 1.00 96.50 182 ARG A CA 1
ATOM 1408 C C . ARG A 1 182 ? -2.387 -5.188 -2.899 1.00 96.50 182 ARG A C 1
ATOM 1410 O O . ARG A 1 182 ? -3.435 -4.980 -2.297 1.00 96.50 182 ARG A O 1
ATOM 1417 N N . GLU A 1 183 ? -1.501 -4.224 -3.126 1.00 95.12 183 GLU A N 1
ATOM 1418 C CA . GLU A 1 183 ? -1.711 -2.839 -2.690 1.00 95.12 183 GLU A CA 1
ATOM 1419 C C . GLU A 1 183 ? -2.869 -2.167 -3.454 1.00 95.12 183 GLU A C 1
ATOM 1421 O O . GLU A 1 183 ? -3.692 -1.489 -2.844 1.00 95.12 183 GLU A O 1
ATOM 1426 N N . GLY A 1 184 ? -3.017 -2.421 -4.759 1.00 96.81 184 GLY A N 1
ATOM 1427 C CA . GLY A 1 184 ? -4.185 -1.951 -5.511 1.00 96.81 184 GLY A CA 1
ATOM 1428 C C . GLY A 1 184 ? -5.493 -2.549 -4.993 1.00 96.81 184 GLY A C 1
ATOM 1429 O O . GLY A 1 184 ? -6.476 -1.832 -4.820 1.00 96.81 184 GLY A O 1
ATOM 1430 N N . LEU A 1 185 ? -5.497 -3.849 -4.677 1.00 98.38 185 LEU A N 1
ATOM 1431 C CA . LEU A 1 185 ? -6.635 -4.518 -4.039 1.00 98.38 185 LEU A CA 1
ATOM 1432 C C . LEU A 1 185 ? -6.955 -3.911 -2.665 1.00 98.38 185 LEU A C 1
ATOM 1434 O O . LEU A 1 185 ? -8.124 -3.698 -2.357 1.00 98.38 185 LEU A O 1
ATOM 1438 N N . PHE A 1 186 ? -5.941 -3.578 -1.861 1.00 98.00 186 PHE A N 1
ATOM 1439 C CA . PHE A 1 186 ? -6.125 -2.878 -0.587 1.00 98.00 186 PHE A CA 1
ATOM 1440 C C . PHE A 1 186 ? -6.842 -1.532 -0.770 1.00 98.00 186 PHE A C 1
ATOM 1442 O O . PHE A 1 186 ? -7.826 -1.274 -0.075 1.00 98.00 186 PHE A O 1
ATOM 1449 N N . TYR A 1 187 ? -6.407 -0.701 -1.722 1.00 97.75 187 TYR A N 1
ATOM 1450 C CA . TYR A 1 187 ? -7.042 0.598 -1.973 1.00 97.75 187 TYR A CA 1
ATOM 1451 C C . TYR A 1 187 ? -8.474 0.470 -2.503 1.00 97.75 187 TYR A C 1
ATOM 1453 O O . TYR A 1 187 ? -9.348 1.238 -2.101 1.00 97.75 187 TYR A O 1
ATOM 1461 N N . LEU A 1 188 ? -8.758 -0.531 -3.342 1.00 98.44 188 LEU A N 1
ATOM 1462 C CA . LEU A 1 188 ? -10.137 -0.834 -3.741 1.00 98.44 188 LEU A CA 1
ATOM 1463 C C . LEU A 1 188 ? -10.985 -1.271 -2.541 1.00 98.44 188 LEU A C 1
ATOM 1465 O O . LEU A 1 188 ? -12.118 -0.815 -2.390 1.00 98.44 188 LEU A O 1
ATOM 1469 N N . GLY A 1 189 ? -10.432 -2.094 -1.649 1.00 98.06 189 GLY A N 1
ATOM 1470 C CA . GLY A 1 189 ? -11.096 -2.460 -0.401 1.00 98.06 189 GLY A CA 1
ATOM 1471 C C . GLY A 1 189 ? -11.430 -1.240 0.461 1.00 98.06 189 GLY A C 1
ATOM 1472 O O . GLY A 1 189 ? -12.563 -1.116 0.918 1.00 98.06 189 GLY A O 1
ATOM 1473 N N . ASP A 1 190 ? -10.489 -0.303 0.624 1.00 97.44 190 ASP A N 1
ATOM 1474 C CA . ASP A 1 190 ? -10.691 0.938 1.393 1.00 97.44 190 ASP A CA 1
ATOM 1475 C C . ASP A 1 190 ? -11.745 1.858 0.763 1.00 97.44 190 ASP A C 1
ATOM 1477 O O . ASP A 1 190 ? -12.602 2.409 1.460 1.00 97.44 190 ASP A O 1
ATOM 1481 N N . TYR A 1 191 ? -11.760 1.953 -0.569 1.00 97.81 191 TYR A N 1
ATOM 1482 C CA . TYR A 1 191 ? -12.802 2.672 -1.297 1.00 97.81 191 TYR A CA 1
ATOM 1483 C C . TYR A 1 191 ? -14.207 2.127 -0.985 1.00 97.81 191 TYR A C 1
ATOM 1485 O O . TYR A 1 191 ? -15.120 2.902 -0.688 1.00 97.81 191 TYR A O 1
ATOM 1493 N N . HIS A 1 192 ? -14.389 0.803 -1.017 1.00 98.25 192 HIS A N 1
ATOM 1494 C CA . HIS A 1 192 ? -15.680 0.174 -0.714 1.00 98.25 192 HIS A CA 1
ATOM 1495 C C . HIS A 1 192 ? -16.027 0.237 0.779 1.00 98.25 192 HIS A C 1
ATOM 1497 O O . HIS A 1 192 ? -17.180 0.515 1.122 1.00 98.25 192 HIS A O 1
ATOM 1503 N N . LEU A 1 193 ? -15.035 0.091 1.663 1.00 97.19 193 LEU A N 1
ATOM 1504 C CA . LEU A 1 193 ? -15.205 0.206 3.112 1.00 97.19 193 LEU A CA 1
ATOM 1505 C C . LEU A 1 193 ? -15.767 1.580 3.497 1.00 97.19 193 LEU A C 1
ATOM 1507 O O . LEU A 1 193 ? -16.763 1.661 4.215 1.00 97.19 193 LEU A O 1
ATOM 1511 N N . LYS A 1 194 ? -15.187 2.660 2.958 1.00 96.25 194 LYS A N 1
ATOM 1512 C CA . LYS A 1 194 ? -15.639 4.046 3.193 1.00 96.25 194 LYS A CA 1
ATOM 1513 C C . LYS A 1 194 ? -17.068 4.312 2.721 1.00 96.25 194 LYS A C 1
ATOM 1515 O O . LYS A 1 194 ? -17.716 5.227 3.221 1.00 96.25 194 LYS A O 1
ATOM 1520 N N . ARG A 1 195 ? -17.568 3.530 1.762 1.00 96.38 195 ARG A N 1
ATOM 1521 C CA . ARG A 1 195 ? -18.945 3.624 1.252 1.00 96.38 195 ARG A CA 1
ATOM 1522 C C . ARG A 1 195 ? -19.928 2.695 1.968 1.00 96.38 195 ARG A C 1
ATOM 1524 O O . ARG A 1 195 ? -21.102 2.692 1.610 1.00 96.38 195 ARG A O 1
ATOM 1531 N N . GLY A 1 196 ? -19.464 1.928 2.955 1.00 96.44 196 GLY A N 1
ATOM 1532 C CA . GLY A 1 196 ? -20.277 0.956 3.688 1.00 96.44 196 GLY A CA 1
ATOM 1533 C C . GLY A 1 196 ? -20.552 -0.337 2.917 1.00 96.44 196 GLY A C 1
ATOM 1534 O O . GLY A 1 196 ? -21.363 -1.147 3.356 1.00 96.44 196 GLY A O 1
ATOM 1535 N N . ASP A 1 197 ? -19.883 -0.564 1.784 1.00 97.88 197 ASP A N 1
ATOM 1536 C CA . ASP A 1 197 ? -19.982 -1.812 1.024 1.00 97.88 197 ASP A CA 1
ATOM 1537 C C . ASP A 1 197 ? -19.026 -2.856 1.619 1.00 97.88 197 ASP A C 1
ATOM 1539 O O . ASP A 1 197 ? -17.960 -3.171 1.081 1.00 97.88 197 ASP A O 1
ATOM 1543 N N . TYR A 1 198 ? -19.391 -3.343 2.806 1.00 97.81 198 TYR A N 1
ATOM 1544 C CA . TYR A 1 198 ? -18.563 -4.246 3.604 1.00 97.81 198 TYR A CA 1
ATOM 1545 C C . TYR A 1 198 ? -18.343 -5.605 2.933 1.00 97.81 198 TYR A C 1
ATOM 1547 O O . TYR A 1 198 ? -17.321 -6.248 3.174 1.00 97.81 198 TYR A O 1
ATOM 1555 N N . GLU A 1 199 ? -19.281 -6.065 2.102 1.00 97.62 199 GLU A N 1
ATOM 1556 C CA . GLU A 1 199 ? -19.124 -7.329 1.384 1.00 97.62 199 GLU A CA 1
ATOM 1557 C C . GLU A 1 199 ? -18.017 -7.217 0.334 1.00 97.62 199 GLU A C 1
ATOM 1559 O O . GLU A 1 199 ? -17.083 -8.025 0.331 1.00 97.62 199 GLU A O 1
ATOM 1564 N N . LEU A 1 200 ? -18.079 -6.194 -0.522 1.00 97.81 200 LEU A N 1
ATOM 1565 C CA . LEU A 1 200 ? -17.084 -6.014 -1.572 1.00 97.81 200 LEU A CA 1
ATOM 1566 C C . LEU A 1 200 ? -15.721 -5.605 -1.001 1.00 97.81 200 LEU A C 1
ATOM 1568 O O . LEU A 1 200 ? -14.695 -6.122 -1.449 1.00 97.81 200 LEU A O 1
ATOM 1572 N N . ALA A 1 201 ? -15.700 -4.767 0.041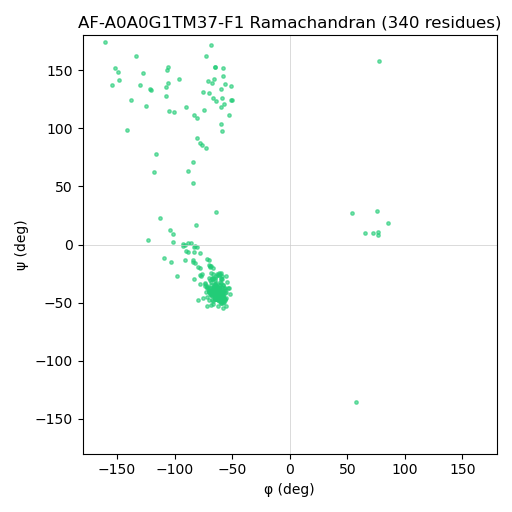 1.00 98.50 201 ALA A N 1
ATOM 1573 C CA . ALA A 1 201 ? -14.477 -4.449 0.778 1.00 98.50 201 ALA A CA 1
ATOM 1574 C C . ALA A 1 201 ? -13.796 -5.716 1.318 1.00 98.50 201 ALA A C 1
ATOM 1576 O O . ALA A 1 201 ? -12.600 -5.922 1.103 1.00 98.50 201 ALA A O 1
ATOM 1577 N N . GLY A 1 202 ? -14.574 -6.607 1.946 1.00 98.12 202 GLY A N 1
ATOM 1578 C CA . GLY A 1 202 ? -14.088 -7.891 2.446 1.00 98.12 202 GLY A CA 1
ATOM 1579 C C . GLY A 1 202 ? -13.456 -8.751 1.352 1.00 98.12 202 GLY A C 1
ATOM 1580 O O . GLY A 1 202 ? -12.345 -9.240 1.536 1.00 98.12 202 GLY A O 1
ATOM 1581 N N . ARG A 1 203 ? -14.100 -8.875 0.182 1.00 98.00 203 ARG A N 1
ATOM 1582 C CA . ARG A 1 203 ? -13.552 -9.651 -0.951 1.00 98.00 203 ARG A CA 1
ATOM 1583 C C . ARG A 1 203 ? -12.215 -9.095 -1.447 1.00 98.00 203 ARG A C 1
ATOM 1585 O O . ARG A 1 203 ? -11.297 -9.863 -1.736 1.00 98.00 203 ARG A O 1
ATOM 1592 N N . TYR A 1 204 ? -12.086 -7.772 -1.539 1.00 98.44 204 TYR A N 1
ATOM 1593 C CA . TYR A 1 204 ? -10.829 -7.141 -1.946 1.00 98.44 204 TYR A CA 1
ATOM 1594 C C . TYR A 1 204 ? -9.711 -7.368 -0.927 1.00 98.44 204 TYR A C 1
ATOM 1596 O O . TYR A 1 204 ? -8.606 -7.750 -1.317 1.00 98.44 204 TYR A O 1
ATOM 1604 N N . TYR A 1 205 ? -9.991 -7.202 0.368 1.00 98.38 205 TYR A N 1
ATOM 1605 C CA . TYR A 1 205 ? -9.010 -7.469 1.422 1.00 98.38 205 TYR A CA 1
ATOM 1606 C C . TYR A 1 205 ? -8.615 -8.944 1.500 1.00 98.38 205 TYR A C 1
ATOM 1608 O O . TYR A 1 205 ? -7.440 -9.246 1.693 1.00 98.38 205 TYR A O 1
ATOM 1616 N N . GLU A 1 206 ? -9.554 -9.868 1.299 1.00 97.25 206 GLU A N 1
ATOM 1617 C CA . GLU A 1 206 ? -9.270 -11.305 1.245 1.00 97.25 206 GLU A CA 1
ATOM 1618 C C . GLU A 1 206 ? -8.333 -11.641 0.082 1.00 97.25 206 GLU A C 1
ATOM 1620 O O . GLU A 1 206 ? -7.315 -12.313 0.273 1.00 97.25 206 GLU A O 1
ATOM 1625 N N . LYS A 1 207 ? -8.607 -11.101 -1.113 1.00 97.00 207 LYS A N 1
ATOM 1626 C CA . LYS A 1 207 ? -7.723 -11.277 -2.271 1.00 97.00 207 LYS A CA 1
ATOM 1627 C C . LYS A 1 207 ? -6.349 -10.644 -2.032 1.00 97.00 207 LYS A C 1
ATOM 1629 O O . LYS A 1 207 ? -5.337 -11.246 -2.371 1.00 97.00 207 LYS A O 1
ATOM 1634 N N . ALA A 1 208 ? -6.289 -9.474 -1.397 1.00 97.31 208 ALA A N 1
ATOM 1635 C CA . ALA A 1 208 ? -5.030 -8.818 -1.045 1.00 97.31 208 ALA A CA 1
ATOM 1636 C C . ALA A 1 208 ? -4.229 -9.580 0.028 1.00 97.31 208 ALA A C 1
ATOM 1638 O O . ALA A 1 208 ? -3.003 -9.507 0.040 1.00 97.31 208 ALA A O 1
ATOM 1639 N N . LEU A 1 209 ? -4.881 -10.311 0.935 1.00 95.50 209 LEU A N 1
ATOM 1640 C CA . LEU A 1 209 ? -4.229 -11.156 1.945 1.00 95.50 209 LEU A CA 1
ATOM 1641 C C . LEU A 1 209 ? -3.861 -12.549 1.419 1.00 95.50 209 LEU A C 1
ATOM 1643 O O . LEU A 1 209 ? -3.077 -13.253 2.056 1.00 95.50 209 LEU A O 1
ATOM 1647 N N . SER A 1 210 ? -4.411 -12.947 0.272 1.00 93.50 210 SER A N 1
ATOM 1648 C CA . SER A 1 210 ? -4.151 -14.253 -0.324 1.00 93.50 210 SER A CA 1
ATOM 1649 C C . SER A 1 210 ? -2.684 -14.385 -0.758 1.00 93.50 210 SER A C 1
ATOM 1651 O O . SER A 1 210 ? -2.096 -13.419 -1.254 1.00 93.50 210 SER A O 1
ATOM 1653 N N . PRO A 1 211 ? -2.069 -15.573 -0.602 1.00 89.25 211 PRO A N 1
ATOM 1654 C CA . PRO A 1 211 ? -0.730 -15.824 -1.117 1.00 89.25 211 PRO A CA 1
ATOM 1655 C C . PRO A 1 211 ? -0.660 -15.590 -2.627 1.00 89.25 211 PRO A C 1
ATOM 1657 O O . PRO A 1 211 ? -1.585 -15.938 -3.359 1.00 89.25 211 PRO A O 1
ATOM 1660 N N . THR A 1 212 ? 0.477 -15.086 -3.102 1.00 90.94 212 THR A N 1
ATOM 1661 C CA . THR A 1 212 ? 0.768 -14.897 -4.529 1.00 90.94 212 THR A CA 1
ATOM 1662 C C . THR A 1 212 ? 1.956 -15.781 -4.942 1.00 90.94 212 THR A C 1
ATOM 1664 O O . THR A 1 212 ? 3.091 -15.310 -5.048 1.00 90.94 212 THR A O 1
ATOM 1667 N N . PRO A 1 213 ? 1.756 -17.103 -5.142 1.00 91.00 213 PRO A N 1
ATOM 1668 C CA . PRO A 1 213 ? 2.846 -18.013 -5.478 1.00 91.00 213 PRO A CA 1
ATOM 1669 C C . PRO A 1 213 ? 3.581 -17.542 -6.729 1.00 91.00 213 PRO A C 1
ATOM 1671 O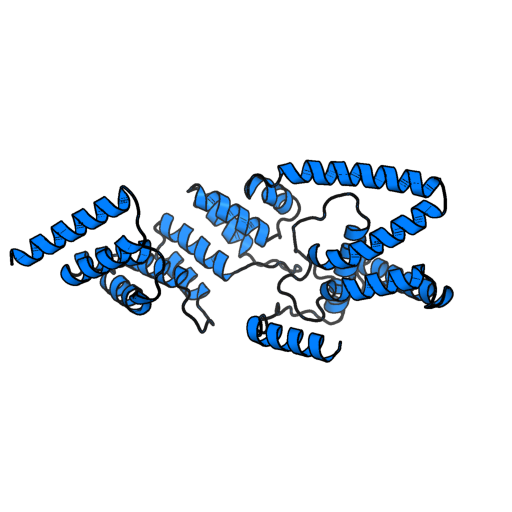 O . PRO A 1 213 ? 2.949 -17.150 -7.703 1.00 91.00 213 PRO A O 1
ATOM 1674 N N . ARG A 1 214 ? 4.917 -17.621 -6.727 1.00 93.50 214 ARG A N 1
ATOM 1675 C CA . ARG A 1 214 ? 5.778 -17.181 -7.844 1.00 93.50 214 ARG A CA 1
ATOM 1676 C C . ARG A 1 214 ? 5.765 -15.677 -8.126 1.00 93.50 214 ARG A C 1
ATOM 1678 O O . ARG A 1 214 ? 6.378 -15.263 -9.109 1.00 93.50 214 ARG A O 1
ATOM 1685 N N . TYR A 1 215 ? 5.166 -14.865 -7.262 1.00 94.75 215 TYR A N 1
ATOM 1686 C CA . TYR A 1 215 ? 5.215 -13.414 -7.357 1.00 94.75 215 TYR A CA 1
ATOM 1687 C C . TYR A 1 215 ? 5.680 -12.791 -6.045 1.00 94.75 215 TYR A C 1
ATOM 1689 O O . TYR A 1 215 ? 5.425 -13.289 -4.954 1.00 94.75 215 TYR A O 1
ATOM 1697 N N . ILE A 1 216 ? 6.372 -11.668 -6.170 1.00 93.31 216 ILE A N 1
ATOM 1698 C CA . ILE A 1 216 ? 6.691 -10.771 -5.069 1.00 93.31 216 ILE A CA 1
ATOM 1699 C C . ILE A 1 216 ? 5.766 -9.568 -5.226 1.00 93.31 216 ILE A C 1
ATOM 1701 O O . ILE A 1 216 ? 5.870 -8.856 -6.223 1.00 93.31 216 ILE A O 1
ATOM 1705 N N . ALA A 1 217 ? 4.864 -9.365 -4.271 1.00 92.69 217 ALA A N 1
ATOM 1706 C CA . ALA A 1 217 ? 3.925 -8.247 -4.256 1.00 92.69 217 ALA A CA 1
ATOM 1707 C C . ALA A 1 217 ? 3.834 -7.686 -2.836 1.00 92.69 217 ALA A C 1
ATOM 1709 O O . ALA A 1 217 ? 3.570 -8.428 -1.880 1.00 92.69 217 ALA A O 1
ATOM 1710 N N . TYR A 1 218 ? 4.095 -6.390 -2.698 1.00 91.12 218 TYR A N 1
ATOM 1711 C CA . TYR A 1 218 ? 4.029 -5.694 -1.425 1.00 91.12 218 TYR A CA 1
ATOM 1712 C C . TYR A 1 218 ? 2.582 -5.548 -0.962 1.00 91.12 218 TYR A C 1
ATOM 1714 O O . TYR A 1 218 ? 1.675 -5.251 -1.739 1.00 91.12 218 TYR A O 1
ATOM 1722 N N . ALA A 1 219 ? 2.390 -5.711 0.341 1.00 89.19 219 ALA A N 1
ATOM 1723 C CA . ALA A 1 219 ? 1.175 -5.320 1.022 1.00 89.19 219 ALA A CA 1
ATOM 1724 C C . ALA A 1 219 ? 1.522 -4.890 2.447 1.00 89.19 219 ALA A C 1
ATOM 1726 O O . ALA A 1 219 ? 2.362 -5.514 3.101 1.00 89.19 219 ALA A O 1
ATOM 1727 N N . ASP A 1 220 ? 0.850 -3.856 2.945 1.00 89.19 220 ASP A N 1
ATOM 1728 C CA . ASP A 1 220 ? 0.818 -3.587 4.378 1.00 89.19 220 ASP A CA 1
ATOM 1729 C C . ASP A 1 220 ? -0.171 -4.560 5.031 1.00 89.19 220 ASP A C 1
ATOM 1731 O O . ASP A 1 220 ? -1.367 -4.289 5.151 1.00 89.19 220 ASP A O 1
ATOM 1735 N N . GLU A 1 221 ? 0.333 -5.741 5.395 1.00 89.94 221 GLU A N 1
ATOM 1736 C CA . GLU A 1 221 ? -0.495 -6.809 5.958 1.00 89.94 221 GLU A CA 1
ATOM 1737 C C . GLU A 1 221 ? -1.170 -6.392 7.262 1.00 89.94 221 GLU A C 1
ATOM 1739 O O . GLU A 1 221 ? -2.294 -6.810 7.520 1.00 89.94 221 GLU A O 1
ATOM 1744 N N . THR A 1 222 ? -0.540 -5.533 8.065 1.00 90.88 222 THR A N 1
ATOM 1745 C CA . THR A 1 222 ? -1.171 -5.042 9.289 1.00 90.88 222 THR A CA 1
ATOM 1746 C C . THR A 1 222 ? -2.372 -4.168 8.957 1.00 90.88 222 THR A C 1
ATOM 1748 O O . THR A 1 222 ? -3.460 -4.445 9.456 1.00 90.88 222 THR A O 1
ATOM 1751 N N . SER A 1 223 ? -2.217 -3.166 8.089 1.00 92.56 223 SER A N 1
ATOM 1752 C CA . SER A 1 223 ? -3.346 -2.313 7.690 1.00 92.56 223 SER A CA 1
ATOM 1753 C C . SER A 1 223 ? -4.466 -3.120 7.022 1.00 92.56 223 SER A C 1
ATOM 1755 O O . SER A 1 223 ? -5.643 -2.886 7.294 1.00 92.56 223 SER A O 1
ATOM 1757 N N . LEU A 1 224 ? -4.118 -4.129 6.215 1.00 95.25 224 LEU A N 1
ATOM 1758 C CA . LEU A 1 224 ? -5.082 -5.077 5.649 1.00 95.25 224 LEU A CA 1
ATOM 1759 C C . LEU A 1 224 ? -5.858 -5.848 6.721 1.00 95.25 224 LEU A C 1
ATOM 1761 O O . LEU A 1 224 ? -7.082 -5.929 6.642 1.00 95.25 224 LEU A O 1
ATOM 1765 N N . LEU A 1 225 ? -5.170 -6.411 7.718 1.00 96.50 225 LEU A N 1
ATOM 1766 C CA . LEU A 1 225 ? -5.805 -7.156 8.808 1.00 96.50 225 LEU A CA 1
ATOM 1767 C C . LEU A 1 225 ? -6.716 -6.256 9.650 1.00 96.50 225 LEU A C 1
ATOM 1769 O O . LEU A 1 225 ? -7.823 -6.664 9.989 1.00 96.50 225 LEU A O 1
ATOM 1773 N N . VAL A 1 226 ? -6.288 -5.025 9.943 1.00 96.06 226 VAL A N 1
ATOM 1774 C CA . VAL A 1 226 ? -7.082 -4.048 10.706 1.00 96.06 226 VAL A CA 1
ATOM 1775 C C . VAL A 1 226 ? -8.340 -3.632 9.947 1.00 96.06 226 VAL A C 1
ATOM 1777 O O . VAL A 1 226 ? -9.425 -3.616 10.530 1.00 96.06 226 VAL A O 1
ATOM 1780 N N . ASN A 1 227 ? -8.229 -3.352 8.649 1.00 96.75 227 ASN A N 1
ATOM 1781 C CA . ASN A 1 227 ? -9.386 -2.975 7.838 1.00 96.75 227 ASN A CA 1
ATOM 1782 C C . ASN A 1 227 ? -10.321 -4.163 7.577 1.00 96.75 227 ASN A C 1
ATOM 1784 O O . ASN A 1 227 ? -11.541 -4.005 7.611 1.00 96.75 227 ASN A O 1
ATOM 1788 N N . MET A 1 228 ? -9.777 -5.370 7.401 1.00 97.94 228 MET A N 1
ATOM 1789 C CA . MET A 1 228 ? -10.583 -6.590 7.365 1.00 97.94 228 MET A CA 1
ATOM 1790 C C . MET A 1 228 ? -11.314 -6.801 8.697 1.00 97.94 228 MET A C 1
ATOM 1792 O O . MET A 1 228 ? -12.493 -7.144 8.696 1.00 97.94 228 MET A O 1
ATOM 1796 N N . ALA A 1 229 ? -10.672 -6.546 9.839 1.00 97.50 229 ALA A N 1
ATOM 1797 C CA . ALA A 1 229 ? -11.343 -6.612 11.134 1.00 97.50 229 ALA A CA 1
ATOM 1798 C C . ALA A 1 229 ? -12.476 -5.583 11.242 1.00 97.50 229 ALA A C 1
ATOM 1800 O O . ALA A 1 229 ? -13.554 -5.928 11.715 1.00 97.50 229 ALA A O 1
ATOM 1801 N N . ALA A 1 230 ? -12.290 -4.358 10.737 1.00 96.75 230 ALA A N 1
ATOM 1802 C CA . ALA A 1 230 ? -13.359 -3.359 10.672 1.00 96.75 230 ALA A CA 1
ATOM 1803 C C . ALA A 1 230 ? -14.557 -3.842 9.832 1.00 96.75 230 ALA A C 1
ATOM 1805 O O . ALA A 1 230 ? -15.704 -3.688 10.254 1.00 96.75 230 ALA A O 1
ATOM 1806 N N . VAL A 1 231 ? -14.304 -4.511 8.697 1.00 98.12 231 VAL A N 1
ATOM 1807 C CA . VAL A 1 231 ? -15.350 -5.191 7.909 1.00 98.12 231 VAL A CA 1
ATOM 1808 C C . VAL A 1 231 ? -16.072 -6.248 8.751 1.00 98.12 231 VAL A C 1
ATOM 1810 O O . VAL A 1 231 ? -17.301 -6.296 8.752 1.00 98.12 231 VAL A O 1
ATOM 1813 N N . LYS A 1 232 ? -15.339 -7.086 9.495 1.00 98.06 232 LYS A N 1
ATOM 1814 C CA . LYS A 1 232 ? -15.935 -8.123 10.354 1.00 98.06 232 LYS A CA 1
ATOM 1815 C C . LYS A 1 232 ? -16.754 -7.536 11.504 1.00 98.06 232 LYS A C 1
ATOM 1817 O O . LYS A 1 232 ? -17.836 -8.052 11.770 1.00 98.06 232 LYS A O 1
ATOM 1822 N N . ILE A 1 233 ? -16.307 -6.440 12.121 1.00 96.50 233 ILE A N 1
ATOM 1823 C CA . ILE A 1 233 ? -17.070 -5.704 13.144 1.00 96.50 233 ILE A CA 1
ATOM 1824 C C . ILE A 1 233 ? -18.395 -5.214 12.561 1.00 96.50 233 ILE A C 1
ATOM 1826 O O . ILE A 1 233 ? -19.445 -5.493 13.133 1.00 96.50 233 ILE A O 1
ATOM 1830 N N . ALA A 1 234 ? -18.362 -4.556 11.398 1.00 95.31 234 ALA A N 1
ATOM 1831 C CA . ALA A 1 234 ? -19.567 -4.056 10.737 1.00 95.31 234 ALA A CA 1
ATOM 1832 C C . ALA A 1 234 ? -20.546 -5.176 10.330 1.00 95.31 234 ALA A C 1
ATOM 1834 O O . ALA A 1 234 ? -21.749 -4.952 10.243 1.00 95.31 234 ALA A O 1
ATOM 1835 N N . GLN A 1 235 ? -20.040 -6.392 10.112 1.00 95.50 235 GLN A N 1
ATOM 1836 C CA . GLN A 1 235 ? -20.839 -7.591 9.836 1.00 95.50 235 GLN A CA 1
ATOM 1837 C C . GLN A 1 235 ? -21.323 -8.326 11.104 1.00 95.50 235 GLN A C 1
ATOM 1839 O O . GLN A 1 235 ? -21.934 -9.387 10.978 1.00 95.50 235 GLN A O 1
ATOM 1844 N N . GLY A 1 236 ? -21.020 -7.834 12.312 1.00 95.75 236 GLY A N 1
ATOM 1845 C CA . GLY A 1 236 ? -21.336 -8.517 13.577 1.00 95.75 236 GLY A CA 1
ATOM 1846 C C . GLY A 1 236 ? -20.472 -9.756 13.868 1.00 95.75 236 GLY A C 1
ATOM 1847 O O . GLY A 1 236 ? -20.741 -10.517 14.796 1.00 95.75 236 GLY A O 1
ATOM 1848 N N . LYS A 1 237 ? -19.413 -9.991 13.086 1.00 97.69 237 LYS A N 1
ATOM 1849 C CA . LYS A 1 237 ? -18.508 -11.149 13.199 1.00 97.69 237 LYS A CA 1
ATOM 1850 C C . LYS A 1 237 ? -17.365 -10.848 14.165 1.00 97.69 237 LYS A C 1
ATOM 1852 O O . LYS A 1 237 ? -16.194 -10.794 13.792 1.00 97.69 237 LYS A O 1
ATOM 1857 N N . HIS A 1 238 ? -17.715 -10.620 15.426 1.00 96.88 238 HIS A N 1
ATOM 1858 C CA . HIS A 1 238 ? -16.793 -10.106 16.444 1.00 96.88 238 HIS A CA 1
ATOM 1859 C C . HIS A 1 238 ? -15.626 -11.050 16.777 1.00 96.88 238 HIS A C 1
ATOM 1861 O O . HIS A 1 238 ? -14.528 -10.571 17.041 1.00 96.88 238 HIS A O 1
ATOM 1867 N N . VAL A 1 239 ? -15.834 -12.372 16.729 1.00 96.75 239 VAL A N 1
ATOM 1868 C CA . VAL A 1 239 ? -14.768 -13.364 16.977 1.00 96.75 239 VAL A CA 1
ATOM 1869 C C . VAL A 1 239 ? -13.705 -13.310 15.875 1.00 96.75 239 VAL A C 1
ATOM 1871 O O . VAL A 1 239 ? -12.526 -13.153 16.170 1.00 96.75 239 VAL A O 1
ATOM 1874 N N . GLU A 1 240 ? -14.122 -13.326 14.604 1.00 97.38 240 GLU A N 1
ATOM 1875 C CA . GLU A 1 240 ? -13.201 -13.191 13.465 1.00 97.38 240 GLU A CA 1
ATOM 1876 C C . GLU A 1 240 ? -12.448 -11.850 13.503 1.00 97.38 240 GLU A C 1
ATOM 1878 O O . GLU A 1 240 ? -11.262 -11.785 13.183 1.00 97.38 240 GLU A O 1
ATOM 1883 N N . ALA A 1 241 ? -13.120 -10.765 13.909 1.00 97.75 241 ALA A N 1
ATOM 1884 C CA . ALA A 1 241 ? -12.482 -9.460 14.061 1.00 97.75 241 ALA A CA 1
ATOM 1885 C C . ALA A 1 241 ? -11.374 -9.471 15.127 1.00 97.75 241 ALA A C 1
ATOM 1887 O O . ALA A 1 241 ? -10.293 -8.936 14.886 1.00 97.75 241 ALA A O 1
ATOM 1888 N N . GLU A 1 242 ? -11.626 -10.088 16.286 1.00 96.25 242 GLU A N 1
ATOM 1889 C CA . GLU A 1 242 ? -10.638 -10.223 17.362 1.00 96.25 242 GLU A CA 1
ATOM 1890 C C . GLU A 1 242 ? -9.399 -10.993 16.889 1.00 96.25 242 GLU A C 1
ATOM 1892 O O . GLU A 1 242 ? -8.277 -10.515 17.058 1.00 96.25 242 GLU A O 1
ATOM 1897 N N . GLU A 1 243 ? -9.590 -12.137 16.226 1.00 96.38 243 GLU A N 1
ATOM 1898 C CA . GLU A 1 243 ? -8.496 -12.960 15.691 1.00 96.38 243 GLU A CA 1
ATOM 1899 C C . GLU A 1 243 ? -7.613 -12.180 14.705 1.00 96.38 243 GLU A C 1
ATOM 1901 O O . GLU A 1 243 ? -6.380 -12.232 14.780 1.00 96.38 243 GLU A O 1
ATOM 1906 N N . LEU A 1 244 ? -8.231 -11.410 13.804 1.00 96.75 244 LEU A N 1
ATOM 1907 C CA . LEU A 1 244 ? -7.518 -10.563 12.844 1.00 96.75 244 LEU A CA 1
ATOM 1908 C C . LEU A 1 244 ? -6.709 -9.458 13.537 1.00 96.75 244 LEU A C 1
ATOM 1910 O O . LEU A 1 244 ? -5.564 -9.205 13.155 1.00 96.75 244 LEU A O 1
ATOM 1914 N N . LEU A 1 245 ? -7.272 -8.821 14.567 1.00 95.44 245 LEU A N 1
ATOM 1915 C CA . LEU A 1 245 ? -6.602 -7.765 15.332 1.00 95.44 245 LEU A CA 1
AT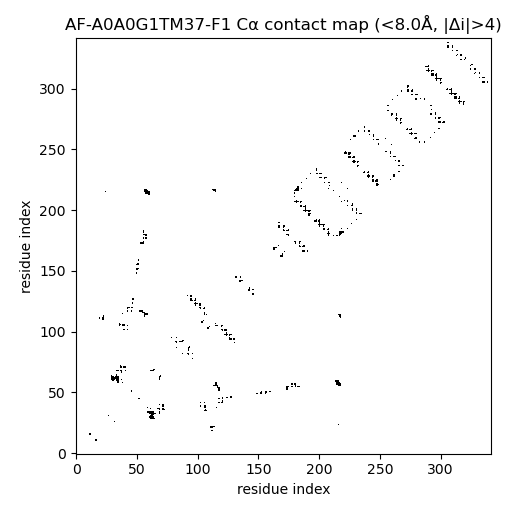OM 1916 C C . LEU A 1 245 ? -5.441 -8.317 16.172 1.00 95.44 245 LEU A C 1
ATOM 1918 O O . LEU A 1 245 ? -4.370 -7.711 16.188 1.00 95.44 245 LEU A O 1
ATOM 1922 N N . ILE A 1 246 ? -5.602 -9.491 16.794 1.00 93.25 246 ILE A N 1
ATOM 1923 C CA . ILE A 1 246 ? -4.524 -10.198 17.510 1.00 93.25 246 ILE A CA 1
ATOM 1924 C C . ILE A 1 246 ? -3.391 -10.571 16.544 1.00 93.25 246 ILE A C 1
ATOM 1926 O O . ILE A 1 246 ? -2.204 -10.385 16.843 1.00 93.25 246 ILE A O 1
ATOM 1930 N N . LYS A 1 247 ? -3.734 -11.044 15.342 1.00 93.12 247 LYS A N 1
ATOM 1931 C CA . LYS A 1 247 ? -2.741 -11.321 14.298 1.00 93.12 247 LYS A CA 1
ATOM 1932 C C . LYS A 1 247 ? -1.994 -10.051 13.877 1.00 93.12 247 LYS A C 1
ATOM 1934 O O . LYS A 1 247 ? -0.785 -10.107 13.671 1.00 93.12 247 LYS A O 1
ATOM 1939 N N . ALA A 1 248 ? -2.675 -8.908 13.798 1.00 91.25 248 ALA A N 1
ATOM 1940 C CA . ALA A 1 248 ? -2.076 -7.633 13.398 1.00 91.25 248 ALA A CA 1
ATOM 1941 C C . ALA A 1 248 ? -1.051 -7.070 14.408 1.00 91.25 248 ALA A C 1
ATOM 1943 O O . ALA A 1 248 ? -0.118 -6.377 13.996 1.00 91.25 248 ALA A O 1
ATOM 1944 N N . ILE A 1 249 ? -1.188 -7.376 15.706 1.00 87.44 249 ILE A N 1
ATOM 1945 C CA . ILE A 1 249 ? -0.245 -6.952 16.768 1.00 87.44 249 ILE A CA 1
ATOM 1946 C C . ILE A 1 249 ? 0.889 -7.948 17.031 1.00 87.44 249 ILE A C 1
ATOM 1948 O O . ILE A 1 249 ? 1.861 -7.606 17.704 1.00 87.44 249 ILE A O 1
ATOM 1952 N N . SER A 1 250 ? 0.784 -9.174 16.516 1.00 81.12 250 SER A N 1
ATOM 1953 C CA . SER A 1 250 ? 1.760 -10.233 16.776 1.00 81.12 250 SER A CA 1
ATOM 1954 C C . SER A 1 250 ? 3.166 -9.824 16.309 1.00 81.12 250 SER A C 1
ATOM 1956 O O . SER A 1 250 ? 3.394 -9.593 15.123 1.00 81.12 250 SER A O 1
ATOM 1958 N N . GLY A 1 251 ? 4.122 -9.742 17.244 1.00 65.56 251 GLY A N 1
ATOM 1959 C CA . GLY A 1 251 ? 5.522 -9.393 16.963 1.00 65.56 251 GLY A CA 1
ATOM 1960 C C . GLY A 1 251 ? 5.834 -7.892 16.906 1.00 65.56 251 GLY A C 1
ATOM 1961 O O . GLY A 1 251 ? 6.860 -7.517 16.337 1.00 65.56 251 GLY A O 1
ATOM 1962 N N . ARG A 1 252 ? 4.969 -7.032 17.462 1.00 71.56 252 ARG A N 1
ATOM 1963 C CA . ARG A 1 252 ? 5.213 -5.587 17.596 1.00 71.56 252 ARG A CA 1
ATOM 1964 C C . ARG A 1 252 ? 5.501 -5.201 19.050 1.00 71.56 252 ARG A C 1
ATOM 1966 O O . ARG A 1 252 ? 4.763 -5.590 19.945 1.00 71.56 252 ARG A O 1
ATOM 1973 N N . ASP A 1 253 ? 6.521 -4.365 19.248 1.00 60.97 253 ASP A N 1
ATOM 1974 C CA . ASP A 1 253 ? 6.924 -3.863 20.575 1.00 60.97 253 ASP A CA 1
ATOM 1975 C C . ASP A 1 253 ? 6.084 -2.666 21.055 1.00 60.97 253 ASP A C 1
ATOM 1977 O O . ASP A 1 253 ? 6.115 -2.308 22.229 1.00 60.97 253 ASP A O 1
ATOM 1981 N N . THR A 1 254 ? 5.338 -2.017 20.154 1.00 66.38 254 THR A N 1
ATOM 1982 C CA . THR A 1 254 ? 4.527 -0.830 20.466 1.00 66.38 254 THR A CA 1
ATOM 1983 C C . THR A 1 254 ? 3.062 -1.060 20.141 1.00 66.38 254 THR A C 1
ATOM 1985 O O . THR A 1 254 ? 2.742 -1.501 19.033 1.00 66.38 254 THR A O 1
ATOM 1988 N N . ALA A 1 255 ? 2.184 -0.684 21.072 1.00 76.56 255 ALA A N 1
ATOM 1989 C CA . ALA A 1 255 ? 0.745 -0.734 20.870 1.00 76.56 255 ALA A CA 1
ATOM 1990 C C . ALA A 1 255 ? 0.309 0.221 19.750 1.00 76.56 255 ALA A C 1
ATOM 1992 O O . ALA A 1 255 ? 0.553 1.428 19.796 1.00 76.56 255 ALA A O 1
ATOM 1993 N N . ASP A 1 256 ? -0.359 -0.331 18.742 1.00 88.19 256 ASP A N 1
ATOM 1994 C CA . ASP A 1 256 ? -1.023 0.449 17.705 1.00 88.19 256 ASP A CA 1
ATOM 1995 C C . ASP A 1 256 ? -2.398 0.886 18.225 1.00 88.19 256 ASP A C 1
ATOM 1997 O O . ASP A 1 256 ? -3.299 0.064 18.412 1.00 88.19 256 ASP A O 1
ATOM 2001 N N . LEU A 1 257 ? -2.561 2.188 18.469 1.00 91.94 257 LEU A N 1
ATOM 2002 C CA . LEU A 1 257 ? -3.785 2.763 19.030 1.00 91.94 257 LEU A CA 1
ATOM 2003 C C . LEU A 1 257 ? -5.033 2.479 18.173 1.00 91.94 257 LEU A C 1
ATOM 2005 O O . LEU A 1 257 ? -6.138 2.398 18.712 1.00 91.94 257 LEU A O 1
ATOM 2009 N N . ASN A 1 258 ? -4.891 2.279 16.856 1.00 91.50 258 ASN A N 1
ATOM 2010 C CA . ASN A 1 258 ? -6.026 1.873 16.023 1.00 91.50 258 ASN A CA 1
ATOM 2011 C C . ASN A 1 258 ? -6.480 0.449 16.345 1.00 91.50 258 ASN A C 1
ATOM 2013 O O . ASN A 1 258 ? -7.680 0.195 16.429 1.00 91.50 258 ASN A O 1
ATOM 2017 N N . ILE A 1 259 ? -5.532 -0.459 16.576 1.00 93.75 259 ILE A N 1
ATOM 2018 C CA . ILE A 1 259 ? -5.837 -1.846 16.934 1.00 93.75 259 ILE A CA 1
ATOM 2019 C C . ILE A 1 259 ? -6.462 -1.910 18.328 1.00 93.75 259 ILE A C 1
ATOM 2021 O O . ILE A 1 259 ? -7.483 -2.571 18.501 1.00 93.75 259 ILE A O 1
ATOM 2025 N N . VAL A 1 260 ? -5.910 -1.166 19.292 1.00 94.75 260 VAL A N 1
ATOM 2026 C CA . VAL A 1 260 ? -6.458 -1.059 20.657 1.00 94.75 260 VAL A CA 1
ATOM 2027 C C . VAL A 1 260 ? -7.913 -0.587 20.624 1.00 94.75 260 VAL A C 1
ATOM 2029 O O . VAL A 1 260 ? -8.777 -1.201 21.248 1.00 94.75 260 VAL A O 1
ATOM 2032 N N . TYR A 1 261 ? -8.206 0.471 19.863 1.00 96.00 261 TYR A N 1
ATOM 2033 C CA . TYR A 1 261 ? -9.571 0.974 19.720 1.00 96.00 261 TYR A CA 1
ATOM 2034 C C . TYR A 1 261 ? -10.514 -0.061 19.088 1.00 96.00 261 TYR A C 1
ATOM 2036 O O . TYR A 1 261 ? -11.594 -0.305 19.625 1.00 96.00 261 TYR A O 1
ATOM 2044 N N . ASN A 1 262 ? -10.105 -0.712 17.995 1.00 96.56 262 ASN A N 1
ATOM 2045 C CA . ASN A 1 262 ? -10.941 -1.710 17.322 1.00 96.56 262 ASN A CA 1
ATOM 2046 C C . ASN A 1 262 ? -11.186 -2.950 18.200 1.00 96.56 262 ASN A C 1
ATOM 2048 O O . ASN A 1 262 ? -12.294 -3.483 18.198 1.00 96.56 262 ASN A O 1
ATOM 2052 N N . LEU A 1 263 ? -10.201 -3.384 18.996 1.00 96.50 263 LEU A N 1
ATOM 2053 C CA . LEU A 1 263 ? -10.375 -4.462 19.979 1.00 96.50 263 LEU A CA 1
ATOM 2054 C C . LEU A 1 263 ? -11.354 -4.060 21.087 1.00 96.50 263 LEU A C 1
ATOM 2056 O O . LEU A 1 263 ? -12.231 -4.839 21.457 1.00 96.50 263 LEU A O 1
ATOM 2060 N N . ALA A 1 264 ? -11.256 -2.829 21.591 1.00 97.00 264 ALA A N 1
ATOM 2061 C CA . ALA A 1 264 ? -12.204 -2.328 22.579 1.00 97.00 264 ALA A CA 1
ATOM 2062 C C . ALA A 1 264 ? -13.631 -2.241 22.020 1.00 97.00 264 ALA A C 1
ATOM 2064 O O . ALA A 1 264 ? -14.583 -2.554 22.734 1.00 97.00 264 ALA A O 1
ATOM 2065 N N . LEU A 1 265 ? -13.779 -1.868 20.745 1.00 97.62 265 LEU A N 1
ATOM 2066 C CA . LEU A 1 265 ? -15.066 -1.879 20.052 1.00 97.62 265 LEU A CA 1
ATOM 2067 C C . LEU A 1 265 ? -15.628 -3.303 19.940 1.00 97.62 265 LEU A C 1
ATOM 2069 O O . LEU A 1 265 ? -16.802 -3.514 20.225 1.00 97.62 265 LEU A O 1
ATOM 2073 N N . VAL A 1 266 ? -14.791 -4.295 19.624 1.00 98.00 266 VAL A N 1
ATOM 2074 C CA . VAL A 1 266 ? -15.182 -5.716 19.633 1.00 98.00 266 VAL A CA 1
ATOM 2075 C C . VAL A 1 266 ? -15.693 -6.156 21.009 1.00 98.00 266 VAL A C 1
ATOM 2077 O O . VAL A 1 266 ? -16.746 -6.790 21.092 1.00 98.00 266 VAL A O 1
ATOM 2080 N N . PHE A 1 267 ? -14.993 -5.808 22.095 1.00 97.88 267 PHE A N 1
ATOM 2081 C CA . PHE A 1 267 ? -15.454 -6.127 23.453 1.00 97.88 267 PHE A CA 1
ATOM 2082 C C . PHE A 1 267 ? -16.756 -5.410 23.808 1.00 97.88 267 PHE A C 1
ATOM 2084 O O . PHE A 1 267 ? -17.639 -6.014 24.414 1.00 97.88 267 PHE A O 1
ATOM 2091 N N . TRP A 1 268 ? -16.899 -4.147 23.409 1.00 97.50 268 TRP A N 1
ATOM 2092 C CA . TRP A 1 268 ? -18.123 -3.377 23.612 1.00 97.50 268 TRP A CA 1
ATOM 2093 C C . TRP A 1 268 ? -19.337 -4.025 22.934 1.00 97.50 268 TRP A C 1
ATOM 2095 O O . TRP A 1 268 ? -20.346 -4.251 23.603 1.00 97.50 268 TRP A O 1
ATOM 2105 N N . GLU A 1 269 ? -19.233 -4.379 21.650 1.00 96.06 269 GLU A N 1
ATOM 2106 C CA . GLU A 1 269 ? -20.332 -5.003 20.892 1.00 96.06 269 GLU A CA 1
ATOM 2107 C C . GLU A 1 269 ? -20.721 -6.385 21.448 1.00 96.06 269 GLU A C 1
ATOM 2109 O O . GLU A 1 269 ? -21.877 -6.795 21.374 1.00 96.06 269 GLU A O 1
ATOM 2114 N N . ARG A 1 270 ? -19.781 -7.086 22.094 1.00 96.50 270 ARG A N 1
ATOM 2115 C CA . ARG A 1 270 ? -20.030 -8.360 22.796 1.00 96.50 270 ARG A CA 1
ATOM 2116 C C . ARG A 1 270 ? -20.605 -8.202 24.207 1.00 96.50 270 ARG A C 1
ATOM 2118 O O . ARG A 1 270 ? -20.845 -9.204 24.876 1.00 96.50 270 ARG A O 1
ATOM 2125 N N . GLY A 1 271 ? -20.799 -6.975 24.692 1.00 96.44 271 GLY A N 1
ATOM 2126 C CA . GLY A 1 271 ? -21.248 -6.711 26.064 1.00 96.44 271 GLY A CA 1
ATOM 2127 C C . GLY A 1 271 ? -20.158 -6.882 27.129 1.00 96.44 271 GLY A C 1
ATOM 2128 O O . GLY A 1 271 ? -20.431 -6.810 28.326 1.00 96.44 271 GLY A O 1
ATOM 2129 N N . GLU A 1 272 ? -18.903 -7.071 26.725 1.00 97.94 272 GLU A N 1
ATOM 2130 C CA . GLU A 1 272 ? -17.747 -7.256 27.608 1.00 97.94 272 GLU A CA 1
ATOM 2131 C C . GLU A 1 272 ? -17.184 -5.898 28.061 1.00 97.94 272 GLU A C 1
ATOM 2133 O O . GLU A 1 272 ? -15.992 -5.601 27.937 1.00 97.94 272 GLU A O 1
ATOM 2138 N N . TYR A 1 273 ? -18.058 -5.047 28.602 1.00 98.12 273 TYR A N 1
ATOM 2139 C CA . TYR A 1 273 ? -17.778 -3.636 28.893 1.00 98.12 273 TYR A CA 1
ATOM 2140 C C . TYR A 1 273 ? -16.577 -3.434 29.821 1.00 98.12 273 TYR A C 1
ATOM 2142 O O . TYR A 1 273 ? -15.776 -2.527 29.607 1.00 98.12 273 TYR A O 1
ATOM 2150 N N . GLN A 1 274 ? -16.400 -4.315 30.809 1.00 98.06 274 GLN A N 1
ATOM 2151 C CA . GLN A 1 274 ? -15.266 -4.247 31.728 1.00 98.06 274 GLN A CA 1
ATOM 2152 C C . GLN A 1 274 ? -13.920 -4.426 31.005 1.00 98.06 274 GLN A C 1
ATOM 2154 O O . GLN A 1 274 ? -12.950 -3.752 31.349 1.00 98.06 274 GLN A O 1
ATOM 2159 N N . LYS A 1 275 ? -13.850 -5.287 29.978 1.00 97.50 275 LYS A N 1
ATOM 2160 C CA . LYS A 1 275 ? -12.629 -5.456 29.174 1.00 97.50 275 LYS A CA 1
ATOM 2161 C C . LYS A 1 275 ? -12.355 -4.230 28.311 1.00 97.50 275 LYS A C 1
ATOM 2163 O O . LYS A 1 275 ? -11.209 -3.799 28.232 1.00 97.50 275 LYS A O 1
ATOM 2168 N N . ALA A 1 276 ? -13.398 -3.641 27.720 1.00 97.69 276 ALA A N 1
ATOM 2169 C CA . ALA A 1 276 ? -13.274 -2.392 26.969 1.00 97.69 276 ALA A CA 1
ATOM 2170 C C . ALA A 1 276 ? -12.751 -1.246 27.857 1.00 97.69 276 ALA A C 1
ATOM 2172 O O . ALA A 1 276 ? -11.855 -0.517 27.437 1.00 97.69 276 ALA A O 1
ATOM 2173 N N . VAL A 1 277 ? -13.244 -1.132 29.100 1.00 98.25 277 VAL A N 1
ATOM 2174 C CA . VAL A 1 277 ? -12.738 -0.168 30.095 1.00 98.25 277 VAL A CA 1
ATOM 2175 C C . VAL A 1 277 ? -11.252 -0.383 30.364 1.00 98.25 277 VAL A C 1
ATOM 2177 O O . VAL A 1 277 ? -10.474 0.559 30.224 1.00 98.25 277 VAL A O 1
ATOM 2180 N N . ILE A 1 278 ? -10.852 -1.607 30.731 1.00 97.25 278 ILE A N 1
ATOM 2181 C CA . ILE A 1 278 ? -9.452 -1.925 31.055 1.00 97.25 278 ILE A CA 1
ATOM 2182 C C . ILE A 1 278 ? -8.551 -1.526 29.884 1.00 97.25 278 ILE A C 1
ATOM 2184 O O . ILE A 1 278 ? -7.639 -0.722 30.064 1.00 97.25 278 ILE A O 1
ATOM 2188 N N . LEU A 1 279 ? -8.881 -1.995 28.680 1.00 95.75 279 LEU A N 1
ATOM 2189 C CA . LEU A 1 279 ? -8.073 -1.767 27.490 1.00 95.75 279 LEU A CA 1
ATOM 2190 C C . LEU A 1 279 ? -7.968 -0.280 27.117 1.00 95.75 279 LEU A C 1
ATOM 2192 O O . LEU A 1 279 ? -6.878 0.214 26.855 1.00 95.75 279 LEU A O 1
ATOM 2196 N N . LEU A 1 280 ? -9.075 0.466 27.096 1.00 96.94 280 LEU A N 1
ATOM 2197 C CA . LEU A 1 280 ? -9.049 1.882 26.701 1.00 96.94 280 LEU A CA 1
ATOM 2198 C C . LEU A 1 280 ? -8.421 2.788 27.769 1.00 96.94 280 LEU A C 1
ATOM 2200 O O . LEU A 1 280 ? -7.789 3.792 27.423 1.00 96.94 280 LEU A O 1
ATOM 2204 N N . SER A 1 281 ? -8.593 2.449 29.051 1.00 95.50 281 SER A N 1
ATOM 2205 C CA . SER A 1 281 ? -8.049 3.223 30.174 1.00 95.50 281 SER A CA 1
ATOM 2206 C C . SER A 1 281 ? -6.521 3.141 30.271 1.00 95.50 281 SER A C 1
ATOM 2208 O O . SER A 1 281 ? -5.894 4.132 30.644 1.00 95.50 281 SER A O 1
ATOM 2210 N N . GLU A 1 282 ? -5.915 2.023 29.855 1.00 94.94 282 GLU A N 1
ATOM 2211 C CA . GLU A 1 282 ? -4.455 1.844 29.790 1.00 94.94 282 GLU A CA 1
ATOM 2212 C C . GLU A 1 282 ? -3.787 2.888 28.876 1.00 94.94 282 GLU A C 1
ATOM 2214 O O . GLU A 1 282 ? -2.729 3.425 29.200 1.00 94.94 282 GLU A O 1
ATOM 2219 N N . TYR A 1 283 ? -4.455 3.263 27.779 1.00 93.94 283 TYR A N 1
ATOM 2220 C CA . TYR A 1 283 ? -3.938 4.197 26.768 1.00 93.94 283 TYR A CA 1
ATOM 2221 C C . TYR A 1 283 ? -4.563 5.597 26.851 1.00 93.94 283 TYR A C 1
ATOM 2223 O O . TYR A 1 283 ? -4.384 6.418 25.950 1.00 93.94 283 TYR A O 1
ATOM 2231 N N . GLN A 1 284 ? -5.283 5.908 27.936 1.00 90.12 284 GLN A N 1
ATOM 2232 C CA . GLN A 1 284 ? -6.129 7.104 28.051 1.00 90.12 284 GLN A CA 1
ATOM 2233 C C . GLN A 1 284 ? -5.421 8.450 27.802 1.00 90.12 284 GLN A C 1
ATOM 2235 O O . GLN A 1 284 ? -6.079 9.417 27.423 1.00 90.12 284 GLN A O 1
ATOM 2240 N N . GLY A 1 285 ? -4.107 8.528 28.041 1.00 89.81 285 GLY A N 1
ATOM 2241 C CA . GLY A 1 285 ? -3.293 9.734 27.840 1.00 89.81 285 GLY A CA 1
ATOM 2242 C C . GLY A 1 285 ? -2.675 9.862 26.445 1.00 89.81 285 GLY A C 1
ATOM 2243 O O . GLY A 1 285 ? -2.047 10.876 26.158 1.00 89.81 285 GLY A O 1
ATOM 2244 N N . LEU A 1 286 ? -2.823 8.848 25.587 1.00 93.31 286 LEU A N 1
ATOM 2245 C CA . LEU A 1 286 ? -2.214 8.814 24.252 1.00 93.31 286 LEU A CA 1
ATOM 2246 C C . LEU A 1 286 ? -3.215 9.109 23.128 1.00 93.31 286 LEU A C 1
ATOM 2248 O O . LEU A 1 286 ? -2.808 9.383 22.000 1.00 93.31 286 LEU A O 1
ATOM 2252 N N . TRP A 1 287 ? -4.516 9.058 23.414 1.00 93.81 287 TRP A N 1
ATOM 2253 C CA . TRP A 1 287 ? -5.565 9.307 22.430 1.00 93.81 287 TRP A CA 1
ATOM 2254 C C . TRP A 1 287 ? -5.559 10.767 21.957 1.00 93.81 287 TRP A C 1
ATOM 2256 O O . TRP A 1 287 ? -5.658 11.689 22.759 1.00 93.81 287 TRP A O 1
ATOM 2266 N N . GLN A 1 288 ? -5.499 10.958 20.638 1.00 93.31 288 GLN A N 1
ATOM 2267 C CA . GLN A 1 288 ? -5.553 12.268 19.966 1.00 93.31 288 GLN A CA 1
ATOM 2268 C C . GLN A 1 288 ? -6.841 12.439 19.144 1.00 93.31 288 GLN A C 1
ATOM 2270 O O . GLN A 1 288 ? -6.874 13.173 18.160 1.00 93.31 288 GLN A O 1
ATOM 2275 N N . ARG A 1 289 ? -7.883 11.676 19.491 1.00 94.44 289 ARG A N 1
ATOM 2276 C CA . ARG A 1 289 ? -9.181 11.663 18.811 1.00 94.44 289 ARG A CA 1
ATOM 2277 C C . ARG A 1 289 ? -10.296 11.271 19.793 1.00 94.44 289 ARG A C 1
ATOM 2279 O O . ARG A 1 289 ? -10.002 10.562 20.764 1.00 94.44 289 ARG A O 1
ATOM 2286 N N . PRO A 1 290 ? -11.544 11.717 19.580 1.00 96.06 290 PRO A N 1
ATOM 2287 C CA . PRO A 1 290 ? -12.609 11.594 20.576 1.00 96.06 290 PRO A CA 1
ATOM 2288 C C . PRO A 1 290 ? -13.224 10.189 20.678 1.00 96.06 290 PRO A C 1
ATOM 2290 O O . PRO A 1 290 ? -13.714 9.815 21.742 1.00 96.06 290 PRO A O 1
ATOM 2293 N N . GLU A 1 291 ? -13.208 9.382 19.618 1.00 95.56 291 GLU A N 1
ATOM 2294 C CA . GLU A 1 291 ? -13.972 8.129 19.524 1.00 95.56 291 GLU A CA 1
ATOM 2295 C C . GLU A 1 291 ? -13.606 7.091 20.603 1.00 95.56 291 GLU A C 1
ATOM 2297 O O . GLU A 1 291 ? -14.523 6.547 21.226 1.00 95.56 291 GLU A O 1
ATOM 2302 N N . PRO A 1 292 ? -12.316 6.828 20.909 1.00 97.06 292 PRO A N 1
ATOM 2303 C CA . PRO A 1 292 ? -11.929 5.927 21.996 1.00 97.06 292 PRO A CA 1
ATOM 2304 C C . PRO A 1 292 ? -12.366 6.440 23.372 1.00 97.06 292 PRO A C 1
ATOM 2306 O O . PRO A 1 292 ? -12.752 5.651 24.229 1.00 97.06 292 PRO A O 1
ATOM 2309 N N . MET A 1 293 ? -12.344 7.758 23.585 1.00 97.31 293 MET A N 1
ATOM 2310 C CA . MET A 1 293 ? -12.733 8.377 24.856 1.00 97.31 293 MET A CA 1
ATOM 2311 C C . MET A 1 293 ? -14.249 8.316 25.067 1.00 97.31 293 MET A C 1
ATOM 2313 O O . MET A 1 293 ? -14.713 7.993 26.159 1.00 97.31 293 MET A O 1
ATOM 2317 N N . VAL A 1 294 ? -15.026 8.553 24.006 1.00 97.31 294 VAL A N 1
ATOM 2318 C CA . VAL A 1 294 ? -16.486 8.395 24.022 1.00 97.31 294 VAL A CA 1
ATOM 2319 C C . VAL A 1 294 ? -16.869 6.931 24.246 1.00 97.31 294 VAL A C 1
ATOM 2321 O O . VAL A 1 294 ? -17.774 6.648 25.031 1.00 97.31 294 VAL A O 1
ATOM 2324 N N . LEU A 1 295 ? -16.177 5.986 23.601 1.00 98.00 295 LEU A N 1
ATOM 2325 C CA . LEU A 1 295 ? -16.407 4.557 23.825 1.00 98.00 295 LEU A CA 1
ATOM 2326 C C . LEU A 1 295 ? -16.076 4.148 25.268 1.00 98.00 295 LEU A C 1
ATOM 2328 O O . LEU A 1 295 ? -16.853 3.427 25.891 1.00 98.00 295 LEU A O 1
ATOM 2332 N N . LEU A 1 296 ? -14.973 4.660 25.821 1.00 98.12 296 LEU A N 1
ATOM 2333 C CA . LEU A 1 296 ? -14.599 4.451 27.219 1.00 98.12 296 LEU A CA 1
ATOM 2334 C C . LEU A 1 296 ? -15.670 4.993 28.175 1.00 98.12 296 LEU A C 1
ATOM 2336 O O . LEU A 1 296 ? -16.067 4.288 29.099 1.00 98.12 296 LEU A O 1
ATOM 2340 N N . ALA A 1 297 ? -16.196 6.196 27.930 1.00 97.69 297 ALA A N 1
ATOM 2341 C CA . ALA A 1 297 ? -17.277 6.762 28.734 1.00 97.69 297 ALA A CA 1
ATOM 2342 C C . ALA A 1 297 ? -18.545 5.896 28.705 1.00 97.69 297 ALA A C 1
ATOM 2344 O O . ALA A 1 297 ? -19.120 5.594 29.751 1.00 97.69 297 ALA A O 1
ATOM 2345 N N . LYS A 1 298 ? -18.951 5.425 27.519 1.00 97.81 298 LYS A N 1
ATOM 2346 C CA . LYS A 1 298 ? -20.083 4.496 27.378 1.00 97.81 298 LYS A CA 1
ATOM 2347 C C . LYS A 1 298 ? -19.849 3.195 28.151 1.00 97.81 298 LYS A C 1
ATOM 2349 O O . LYS A 1 298 ? -20.758 2.712 28.827 1.00 97.81 298 LYS A O 1
ATOM 2354 N N . ALA A 1 299 ? -18.635 2.648 28.091 1.00 97.88 299 ALA A N 1
ATOM 2355 C CA . ALA A 1 299 ? -18.243 1.453 28.838 1.00 97.88 299 ALA A CA 1
ATOM 2356 C C . ALA A 1 299 ? -18.261 1.680 30.360 1.00 97.88 299 ALA A C 1
ATOM 2358 O O . ALA A 1 299 ? -18.738 0.818 31.101 1.00 97.88 299 ALA A O 1
ATOM 2359 N N . TYR A 1 300 ? -17.842 2.856 30.834 1.00 98.06 300 TYR A N 1
ATOM 2360 C CA . TYR A 1 300 ? -17.957 3.241 32.241 1.00 98.06 300 TYR A CA 1
ATOM 2361 C C . TYR A 1 300 ? -19.410 3.335 32.720 1.00 98.06 300 TYR A C 1
ATOM 2363 O O . TYR A 1 300 ? -19.745 2.768 33.758 1.00 98.06 300 TYR A O 1
ATOM 2371 N N . LEU A 1 301 ? -20.305 3.949 31.941 1.00 96.94 301 LEU A N 1
ATOM 2372 C CA . LEU A 1 301 ? -21.732 4.003 32.284 1.00 96.94 301 LEU A CA 1
ATOM 2373 C C . LEU A 1 301 ? -22.342 2.602 32.420 1.00 96.94 301 LEU A C 1
ATOM 2375 O O . LEU A 1 301 ? -23.065 2.328 33.374 1.00 96.94 301 LEU A O 1
ATOM 2379 N N . LYS A 1 302 ? -22.002 1.681 31.510 1.00 97.62 302 LYS A N 1
ATOM 2380 C CA . LYS A 1 302 ? -22.469 0.285 31.576 1.00 97.62 302 LYS A CA 1
ATOM 2381 C C . LYS A 1 302 ? -21.878 -0.521 32.731 1.00 97.62 302 LYS A C 1
ATOM 2383 O O . LYS A 1 302 ? -22.449 -1.543 33.094 1.00 97.62 302 LYS A O 1
ATOM 2388 N N . THR A 1 303 ? -20.762 -0.076 33.301 1.00 96.94 303 THR A N 1
ATOM 2389 C CA . THR A 1 303 ? -20.102 -0.722 34.447 1.00 96.94 303 THR A CA 1
ATOM 2390 C C . THR A 1 303 ? -20.387 -0.012 35.774 1.00 96.94 303 THR A C 1
ATOM 2392 O O . THR A 1 303 ? -19.795 -0.372 36.788 1.00 96.94 303 THR A O 1
ATOM 2395 N N . GLY A 1 304 ? -21.312 0.960 35.794 1.00 94.94 304 GLY A N 1
ATOM 2396 C CA . GLY A 1 304 ? -21.730 1.658 37.014 1.00 94.94 304 GLY A CA 1
ATOM 2397 C C . GLY A 1 304 ? -20.723 2.695 37.514 1.00 94.94 304 GLY A C 1
ATOM 2398 O O . GLY A 1 304 ? -20.646 2.936 38.714 1.00 94.94 304 GLY A O 1
ATOM 2399 N N . LYS A 1 305 ? -19.941 3.295 36.607 1.00 95.94 305 LYS A N 1
ATOM 2400 C CA . LYS A 1 305 ? -18.887 4.279 36.911 1.00 95.94 305 LYS A CA 1
ATOM 2401 C C . LYS A 1 305 ? -19.149 5.655 36.273 1.00 95.94 305 LYS A C 1
ATOM 2403 O O . LYS A 1 305 ? -18.395 6.089 35.400 1.00 95.94 305 LYS A O 1
ATOM 2408 N N . PRO A 1 306 ? -20.250 6.341 36.632 1.00 95.44 306 PRO A N 1
ATOM 2409 C CA . PRO A 1 306 ? -20.633 7.607 36.003 1.00 95.44 306 PRO A CA 1
ATOM 2410 C C . PRO A 1 306 ? -19.599 8.732 36.178 1.00 95.44 306 PRO A C 1
ATOM 2412 O O . PRO A 1 306 ? -19.373 9.492 35.238 1.00 95.44 306 PRO A O 1
ATOM 2415 N N . GLY A 1 307 ? -18.898 8.807 37.315 1.00 94.75 307 GLY A N 1
ATOM 2416 C CA . GLY A 1 307 ? -17.864 9.830 37.535 1.00 94.75 307 GLY A CA 1
ATOM 2417 C C . GLY A 1 307 ? -16.696 9.714 36.551 1.00 94.75 307 GLY A C 1
ATOM 2418 O O . GLY A 1 307 ? -16.279 10.694 35.931 1.00 94.75 307 GLY A O 1
ATOM 2419 N N . GLU A 1 308 ? -16.199 8.498 36.336 1.00 96.50 308 GLU A N 1
ATOM 2420 C CA . GLU A 1 308 ? -15.148 8.214 35.359 1.00 96.50 308 GLU A CA 1
ATOM 2421 C C . GLU A 1 308 ? -15.636 8.401 33.917 1.00 96.50 308 GLU A C 1
ATOM 2423 O O . GLU A 1 308 ? -14.864 8.839 33.057 1.00 96.50 308 GLU A O 1
ATOM 2428 N N . ALA A 1 309 ? -16.921 8.139 33.648 1.00 96.94 309 ALA A N 1
ATOM 2429 C CA . ALA A 1 309 ? -17.529 8.434 32.354 1.00 96.94 309 ALA A CA 1
ATOM 2430 C C . ALA A 1 309 ? -17.487 9.936 32.037 1.00 96.94 309 ALA A C 1
ATOM 2432 O O . ALA A 1 309 ? -17.018 10.312 30.960 1.00 96.94 309 ALA A O 1
ATOM 2433 N N . ALA A 1 310 ? -17.891 10.795 32.980 1.00 96.50 310 ALA A N 1
ATOM 2434 C CA . ALA A 1 310 ? -17.833 12.248 32.814 1.00 96.50 310 ALA A CA 1
ATOM 2435 C C . ALA A 1 310 ? -16.395 12.736 32.562 1.00 96.50 310 ALA A C 1
ATOM 2437 O O . ALA A 1 310 ? -16.158 13.540 31.659 1.00 96.50 310 ALA A O 1
ATOM 2438 N N . GLN A 1 311 ? -15.406 12.196 33.283 1.00 95.81 311 GLN A N 1
ATOM 2439 C CA . GLN A 1 311 ? -13.993 12.529 33.056 1.00 95.81 311 GLN A CA 1
ATOM 2440 C C . GLN A 1 311 ? -13.504 12.128 31.657 1.00 95.81 311 GLN A C 1
ATOM 2442 O O . GLN A 1 311 ? -12.788 12.898 31.010 1.00 95.81 311 GLN A O 1
ATOM 2447 N N . ALA A 1 312 ? -13.885 10.943 31.172 1.00 96.56 312 ALA A N 1
ATOM 2448 C CA . ALA A 1 312 ? -13.534 10.494 29.826 1.00 96.56 312 ALA A CA 1
ATOM 2449 C C . ALA A 1 312 ? -14.163 11.393 28.745 1.00 96.56 312 ALA A C 1
ATOM 2451 O O . ALA A 1 312 ? -13.474 11.787 27.801 1.00 96.56 312 ALA A O 1
ATOM 2452 N N . LEU A 1 313 ? -15.427 11.797 28.914 1.00 97.19 313 LEU A N 1
ATOM 2453 C CA . LEU A 1 313 ? -16.095 12.737 28.006 1.00 97.19 313 LEU A CA 1
ATOM 2454 C C . LEU A 1 313 ? -15.454 14.128 28.034 1.00 97.19 313 LEU A C 1
ATOM 2456 O O . LEU A 1 313 ? -15.230 14.703 26.972 1.00 97.19 313 LEU A O 1
ATOM 2460 N N . LYS A 1 314 ? -15.076 14.647 29.209 1.00 95.88 314 LYS A N 1
ATOM 2461 C CA . LYS A 1 314 ? -14.369 15.936 29.332 1.00 95.88 314 LYS A CA 1
ATOM 2462 C C . LYS A 1 314 ? -13.075 15.967 28.518 1.00 95.88 314 LYS A C 1
ATOM 2464 O O . LYS A 1 314 ? -12.760 16.984 27.907 1.00 95.88 314 LYS A O 1
ATOM 2469 N N . ARG A 1 315 ? -12.345 14.848 28.454 1.00 94.88 315 ARG A N 1
ATOM 2470 C CA . ARG A 1 315 ? -11.169 14.724 27.573 1.00 94.88 315 ARG A CA 1
ATOM 2471 C C . ARG A 1 315 ? -11.556 14.682 26.095 1.00 94.88 315 ARG A C 1
ATOM 2473 O O . ARG A 1 315 ? -10.877 15.306 25.287 1.00 94.88 315 ARG A O 1
ATOM 2480 N N . ALA A 1 316 ? -12.649 13.999 25.751 1.00 95.69 316 ALA A N 1
ATOM 2481 C CA . ALA A 1 316 ? -13.142 13.917 24.375 1.00 95.69 316 ALA A CA 1
ATOM 2482 C C . ALA A 1 316 ? -13.562 15.290 23.822 1.00 95.69 316 ALA A C 1
ATOM 2484 O O . ALA A 1 316 ? -13.259 15.599 22.673 1.00 95.69 316 ALA A O 1
ATOM 2485 N N . VAL A 1 317 ? -14.206 16.126 24.648 1.00 95.94 317 VAL A N 1
ATOM 2486 C CA . VAL A 1 317 ? -14.709 17.469 24.288 1.00 95.94 317 VAL A CA 1
ATOM 2487 C C . VAL A 1 317 ? -13.627 18.371 23.696 1.00 95.94 317 VAL A C 1
ATOM 2489 O O . VAL A 1 317 ? -13.927 19.172 22.814 1.00 95.94 317 VAL A O 1
ATOM 2492 N N . VAL A 1 318 ? -12.370 18.223 24.127 1.00 94.50 318 VAL A N 1
ATOM 2493 C CA . VAL A 1 318 ? -11.237 19.019 23.620 1.00 94.50 318 VAL A CA 1
ATOM 2494 C C . VAL A 1 318 ? -11.011 18.809 22.115 1.00 94.50 318 VAL A C 1
ATOM 2496 O O . VAL A 1 318 ? -10.515 19.710 21.445 1.00 94.50 318 VAL A O 1
ATOM 2499 N N . PHE A 1 319 ? -11.406 17.651 21.580 1.00 94.44 319 PHE A N 1
ATOM 2500 C CA . PHE A 1 319 ? -11.244 17.280 20.170 1.00 94.44 319 PHE A CA 1
ATOM 2501 C C . PHE A 1 319 ? -12.530 17.427 19.345 1.00 94.44 319 PHE A C 1
ATOM 2503 O O . PHE A 1 319 ? -12.546 17.055 18.173 1.00 94.44 319 PHE A O 1
ATOM 2510 N N . LEU A 1 320 ? -13.620 17.907 19.949 1.00 93.69 320 LEU A N 1
ATOM 2511 C CA . LEU A 1 320 ? -14.925 18.025 19.302 1.00 93.69 320 LEU A CA 1
ATOM 2512 C C . LEU A 1 320 ? -15.254 19.481 18.985 1.00 93.69 320 LEU A C 1
ATOM 2514 O O . LEU A 1 320 ? -14.900 20.399 19.722 1.00 93.69 320 LEU A O 1
ATOM 2518 N N . GLU A 1 321 ? -16.023 19.683 17.917 1.00 93.00 321 GLU A N 1
ATOM 2519 C CA . GLU A 1 321 ? -16.501 20.998 17.493 1.00 93.00 321 GLU A CA 1
ATOM 2520 C C . GLU A 1 321 ? -18.001 20.972 17.162 1.00 93.00 321 GLU A C 1
ATOM 2522 O O . GLU A 1 321 ? -18.614 19.919 16.955 1.00 93.00 321 GLU A O 1
ATOM 2527 N N . GLY A 1 322 ? -18.614 22.157 17.131 1.00 93.38 322 GLY A N 1
ATOM 2528 C CA . GLY A 1 322 ? -19.999 22.343 16.702 1.00 93.38 322 GLY A CA 1
ATOM 2529 C C . GLY A 1 322 ? -21.020 21.525 17.503 1.00 93.38 322 GLY A C 1
ATOM 2530 O O . GLY A 1 322 ? -20.990 21.481 18.732 1.00 93.38 322 GLY A O 1
ATOM 2531 N N . GLY A 1 323 ? -21.959 20.892 16.793 1.00 91.94 323 GLY A N 1
ATOM 2532 C CA . GLY A 1 323 ? -23.075 20.166 17.407 1.00 91.94 323 GLY A CA 1
ATOM 2533 C C . GLY A 1 323 ? -22.651 18.946 18.229 1.00 91.94 323 GLY A C 1
ATOM 2534 O O . GLY A 1 323 ? -23.252 18.684 19.266 1.00 91.94 323 GLY A O 1
ATOM 2535 N N . GLN A 1 324 ? -21.593 18.240 17.819 1.00 90.81 324 GLN A N 1
ATOM 2536 C CA . GLN A 1 324 ? -21.086 17.079 18.561 1.00 90.81 324 GLN A CA 1
ATOM 2537 C C . GLN A 1 324 ? -20.515 17.492 19.917 1.00 90.81 324 GLN A C 1
ATOM 2539 O O . GLN A 1 324 ? -20.777 16.832 20.919 1.00 90.81 324 GLN A O 1
ATOM 2544 N N . LYS A 1 325 ? -19.780 18.611 19.963 1.00 95.25 325 LYS A N 1
ATOM 2545 C CA . LYS A 1 325 ? -19.265 19.167 21.217 1.00 95.25 325 LYS A CA 1
ATOM 2546 C C . LYS A 1 325 ? -20.403 19.464 22.192 1.00 95.25 325 LYS A C 1
ATOM 2548 O O . LYS A 1 325 ? -20.367 18.987 23.320 1.00 95.25 325 LYS A O 1
ATOM 2553 N N . LYS A 1 326 ? -21.434 2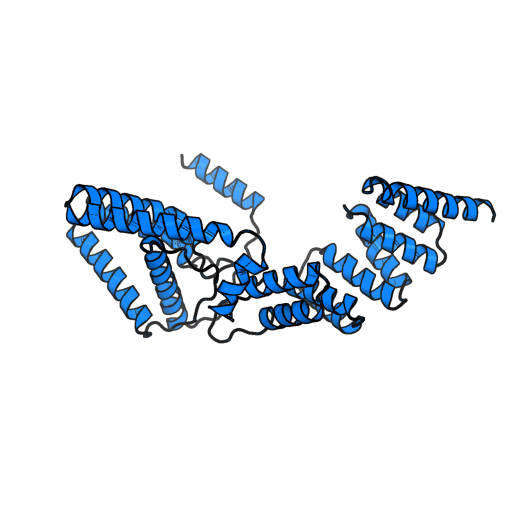0.171 21.719 1.00 94.88 326 LYS A N 1
ATOM 2554 C CA . LYS A 1 326 ? -22.591 20.544 22.539 1.00 94.88 326 LYS A CA 1
ATOM 2555 C C . LYS A 1 326 ? -23.324 19.320 23.100 1.00 94.88 326 LYS A C 1
ATOM 2557 O O . LYS A 1 326 ? -23.620 19.288 24.285 1.00 94.88 326 LYS A O 1
ATOM 2562 N N . GLN A 1 327 ? -23.548 18.295 22.274 1.00 94.00 327 GLN A N 1
ATOM 2563 C CA . GLN A 1 327 ? -24.178 17.042 22.713 1.00 94.00 327 GLN A CA 1
ATOM 2564 C C . GLN A 1 327 ? -23.385 16.344 23.823 1.00 94.00 327 GLN A C 1
ATOM 2566 O O . GLN A 1 327 ? -23.967 15.818 24.767 1.00 94.00 327 GLN A O 1
ATOM 2571 N N . ILE A 1 328 ? -22.054 16.325 23.718 1.00 95.31 328 ILE A N 1
ATOM 2572 C CA . ILE A 1 328 ? -21.213 15.703 24.742 1.00 95.31 328 ILE A CA 1
ATOM 2573 C C . ILE A 1 328 ? -21.155 16.558 26.015 1.00 95.31 328 ILE A C 1
ATOM 2575 O O . ILE A 1 328 ? -21.139 15.996 27.104 1.00 95.31 328 ILE A O 1
ATOM 2579 N N . GLU A 1 329 ? -21.163 17.888 25.909 1.00 95.62 329 GLU A N 1
ATOM 2580 C CA . GLU A 1 329 ? -21.244 18.793 27.068 1.00 95.62 329 GLU A CA 1
ATOM 2581 C C . GLU A 1 329 ? -22.571 18.646 27.827 1.00 95.62 329 GLU A C 1
ATOM 2583 O O . GLU A 1 329 ? -22.560 18.576 29.055 1.00 95.62 329 GLU A O 1
ATOM 2588 N N . GLU A 1 330 ? -23.693 18.530 27.112 1.00 94.69 330 GLU A N 1
ATOM 2589 C CA . GLU A 1 330 ? -25.008 18.237 27.700 1.00 94.69 330 GLU A CA 1
ATOM 2590 C C . GLU A 1 330 ? -24.990 16.884 28.429 1.00 94.69 330 GLU A C 1
ATOM 2592 O O . GLU A 1 330 ? -25.352 16.816 29.602 1.00 94.69 330 GLU A O 1
ATOM 2597 N N . LEU A 1 331 ? -24.457 15.834 27.790 1.00 94.56 331 LEU A N 1
ATOM 2598 C CA . LEU A 1 331 ? -24.325 14.508 28.402 1.00 94.56 331 LEU A CA 1
ATOM 2599 C C . LEU A 1 331 ? -23.429 14.516 29.653 1.00 94.56 331 LEU A C 1
ATOM 2601 O O . LEU A 1 331 ? -23.713 13.805 30.614 1.00 94.56 331 LEU A O 1
ATOM 2605 N N . ILE A 1 332 ? -22.347 15.302 29.662 1.00 95.81 332 ILE A N 1
ATOM 2606 C CA . ILE A 1 332 ? -21.521 15.490 30.865 1.00 95.81 332 ILE A CA 1
ATOM 2607 C C . ILE A 1 332 ? -22.367 16.101 31.983 1.00 95.81 332 ILE A C 1
ATOM 2609 O O . ILE A 1 332 ? -22.344 15.579 33.093 1.00 95.81 332 ILE A O 1
ATOM 2613 N N . GLY A 1 333 ? -23.125 17.160 31.686 1.00 94.44 333 GLY A N 1
ATOM 2614 C CA . GLY A 1 333 ? -23.993 17.823 32.659 1.00 94.44 333 GLY A CA 1
ATOM 2615 C C . GLY A 1 333 ? -25.032 16.882 33.267 1.00 94.44 333 GLY A C 1
ATOM 2616 O O . GLY A 1 333 ? -25.172 16.855 34.484 1.00 94.44 333 GLY A O 1
ATOM 2617 N N . GLU A 1 334 ? -25.694 16.063 32.444 1.00 93.75 334 GLU A N 1
ATOM 2618 C CA . GLU A 1 334 ? -26.668 15.058 32.901 1.00 93.75 334 GLU A CA 1
ATOM 2619 C C . GLU A 1 334 ? -26.040 14.006 33.828 1.00 93.75 334 GLU A C 1
ATOM 2621 O O . GLU A 1 334 ? -26.616 13.634 34.853 1.00 93.75 334 GLU A O 1
ATOM 2626 N N . ILE A 1 335 ? -24.843 13.522 33.481 1.00 93.81 335 ILE A N 1
ATOM 2627 C CA . ILE A 1 335 ? -24.122 12.549 34.307 1.00 93.81 335 ILE A CA 1
ATOM 2628 C C . ILE A 1 335 ? -23.726 13.184 35.645 1.00 93.81 335 ILE A C 1
ATOM 2630 O O . ILE A 1 335 ? -23.899 12.555 36.687 1.00 93.81 335 ILE A O 1
ATOM 2634 N N . GLU A 1 336 ? -23.222 14.418 35.637 1.00 93.12 336 GLU A N 1
ATOM 2635 C CA . GLU A 1 336 ? -22.782 15.110 36.854 1.00 93.12 336 GLU A CA 1
ATOM 2636 C C . GLU A 1 336 ? -23.952 15.498 37.763 1.00 93.12 336 GLU A C 1
ATOM 2638 O O . GLU A 1 336 ? -23.870 15.259 38.964 1.00 93.12 336 GLU A O 1
ATOM 2643 N N . SER A 1 337 ? -25.078 15.968 37.219 1.00 91.31 337 SER A N 1
ATOM 2644 C CA . SER A 1 337 ? -26.275 16.230 38.030 1.00 91.31 337 SER A CA 1
ATOM 2645 C C . SER A 1 337 ? -26.813 14.953 38.674 1.00 91.31 337 SER A C 1
ATOM 2647 O O . SER A 1 337 ? -27.187 14.958 39.842 1.00 91.31 337 SER A O 1
ATOM 2649 N N . SER A 1 338 ? -26.784 13.829 37.948 1.00 88.62 338 SER A N 1
ATOM 2650 C CA . SER A 1 338 ? -27.206 12.535 38.499 1.00 88.62 338 SER A CA 1
ATOM 2651 C C . SER A 1 338 ? -26.291 12.016 39.611 1.00 88.62 338 SER A C 1
ATOM 2653 O O . SER A 1 338 ? -26.712 11.165 40.383 1.00 88.62 338 SER A O 1
ATOM 2655 N N . LEU A 1 339 ? -25.049 12.501 39.698 1.00 87.38 339 LEU A N 1
ATOM 2656 C CA . LEU A 1 339 ? -24.119 12.167 40.779 1.00 87.38 339 LEU A CA 1
ATOM 2657 C C . LEU A 1 339 ? -24.352 13.020 42.029 1.00 87.38 339 LEU A C 1
ATOM 2659 O O . LEU A 1 339 ? -24.061 12.556 43.124 1.00 87.38 339 LEU A O 1
ATOM 2663 N N . GLU A 1 340 ? -24.843 14.250 41.868 1.00 80.94 340 GLU A N 1
ATOM 2664 C CA . GLU A 1 340 ? -25.138 15.170 42.975 1.00 80.94 340 GLU A CA 1
ATOM 2665 C C . GLU A 1 340 ? -26.460 14.839 43.691 1.00 80.94 340 GLU A C 1
ATOM 2667 O O . GLU A 1 340 ? -26.656 15.237 44.838 1.00 80.94 340 GLU A O 1
ATOM 2672 N N . GLU A 1 341 ? -27.362 14.103 43.035 1.00 72.25 341 GLU A N 1
ATOM 2673 C CA . GLU A 1 341 ? -28.658 13.684 43.592 1.00 72.25 341 GLU A CA 1
ATOM 2674 C C . GLU A 1 341 ? -28.590 12.447 44.520 1.00 72.25 341 GLU A C 1
ATOM 2676 O O . GLU A 1 341 ? -29.619 12.065 45.085 1.00 72.25 341 GLU A O 1
ATOM 2681 N N . TRP A 1 342 ? -27.413 11.831 44.706 1.00 53.97 342 TRP A N 1
ATOM 2682 C CA . TRP A 1 342 ? -27.195 10.603 45.498 1.00 53.97 342 TRP A CA 1
ATOM 2683 C C . TRP A 1 342 ? -26.257 10.814 46.690 1.00 53.97 342 TRP A C 1
ATOM 2685 O O . TRP A 1 342 ? -26.502 10.169 47.737 1.00 53.97 342 TRP A O 1
#

Nearest PDB structures (foldseek):
  8ye5-assembly1_A  TM=8.050E-01  e=1.279E-02  Dehalobacter sp.
  7dkh-assembly2_E  TM=5.057E-01  e=5.043E-03  Saccharomyces cerevisiae S288C
  7qdy-assembly1_B  TM=4.894E-01  e=3.865E-03  Homo sapiens
  3fp3-assembly1_A  TM=3.304E-01  e=4.812E-04  Saccharomyces cerevisiae
  7qds-assembly1_B  TM=4.846E-01  e=1.398E-02  Homo sapiens

Solvent-accessible surface area (backbone atoms only — not comparable to full-atom values): 18074 Å² total; per-residue (Å²): 112,70,65,59,53,50,50,49,53,49,52,47,39,73,76,55,62,62,79,68,84,41,65,87,71,93,59,56,76,47,31,49,52,11,30,29,44,40,42,47,44,50,45,55,49,52,59,72,43,44,54,76,72,74,85,63,32,53,38,65,67,29,43,44,83,39,69,71,24,42,53,37,52,50,51,52,50,52,50,51,53,51,28,63,75,59,32,78,86,30,69,69,28,44,37,52,51,49,29,54,60,39,35,48,69,37,49,35,83,67,63,42,75,54,70,39,61,74,74,40,36,57,70,22,38,56,35,45,50,52,53,49,55,55,42,45,73,71,41,74,68,43,39,55,51,49,52,53,40,50,52,46,28,51,52,36,50,59,60,51,57,71,24,72,78,44,50,55,63,49,25,51,66,48,29,72,76,36,81,62,21,21,50,37,26,40,42,42,12,50,53,29,43,78,71,67,38,40,68,63,14,40,54,26,33,51,60,35,69,46,85,54,85,66,44,48,51,46,59,65,59,46,63,44,27,47,52,42,18,52,34,26,47,79,68,70,37,41,69,65,17,48,54,31,40,54,59,47,50,63,94,58,98,64,89,54,67,68,54,54,44,54,49,27,49,42,28,43,79,71,68,39,26,70,58,18,33,57,60,44,59,76,48,59,90,72,65,91,58,33,66,57,29,47,50,31,16,55,24,23,50,76,69,75,34,50,71,62,14,37,53,30,39,60,60,21,44,78,70,45,60,72,70,64,24,52,54,52,53,51,52,35,49,55,47,52,53,62,60,72,77,110

Mean predicted aligned error: 6.31 Å

Secondary structure (DSSP, 8-state):
-HHHHHHHHHHHHHHH------------HHHHHHHHHHHHHHHHHHHH-SSPPPS---EE---TT-HHHHHHHHHHHHHHHHHHHH-TTSHHHHHHHHHHHHTGGGGTSS--SSS--GGGGHHHHHHHHHHHHHHHHH-HHHHHHHHHHHHHHHHHHHHHHGGGG-HHHHHHHHHHH-TT-HHHHHHHHHHHHHTT-HHHHHHHHHHHHS--TTEE----HHHHHHHHHHHHHHTT-HHHHHHHHHHHHTT-SS--HHHHHHHHHHHHHTT-HHHHHHHHHHTTTT--SHHHHHHHHHHHHHTT-HHHHHHHHHHHHTT--HHHHHHHHHHHHHHHHHHHT-